Protein AF-A0A267MNB7-F1 (afdb_monomer)

Foldseek 3Di:
DDPQVVLVCVLVVNDDDDQQWKWKQFQVRDTDIDRDDDPQAAEQELVNLLVLLLVLVLVLLVVVLPDPQLAAWAEWAQEAELQQLDGWTWTARLVLQLVVLCVVCVPDDPPDCCRRQVCSPPPPDPPRTDTSPPPDDPVNVLVSLSLRVNRYVDGDDDDDTMYMYRPVVSVNCSQVSVLVSLVVCVVRCPSGNYDPLHFYFYDYPPHDPVSVVSRRPSRDDLVSCCVRPVVSVPPD

Structure (mmCIF, N/CA/C/O backbone):
data_AF-A0A267MNB7-F1
#
_entry.id   AF-A0A267MNB7-F1
#
loop_
_atom_site.group_PDB
_atom_site.id
_atom_site.ty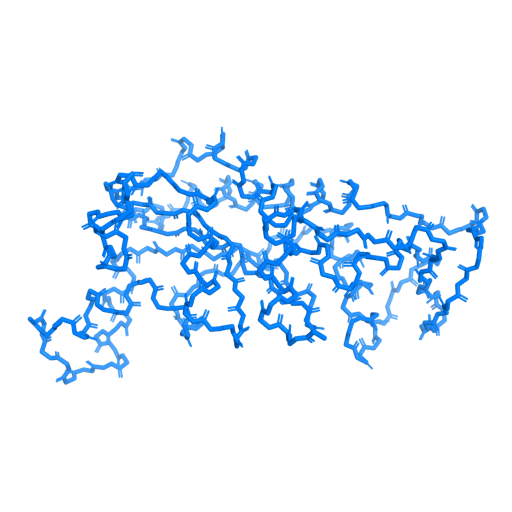pe_symbol
_atom_site.label_atom_id
_atom_site.label_alt_id
_atom_site.label_comp_id
_atom_site.label_asym_id
_atom_site.label_entity_id
_atom_site.label_seq_id
_atom_site.pdbx_PDB_ins_code
_atom_site.Cartn_x
_atom_site.Cartn_y
_atom_site.Cartn_z
_atom_site.occupancy
_atom_site.B_iso_or_equiv
_atom_site.auth_seq_id
_atom_site.auth_comp_id
_atom_site.auth_asym_id
_atom_site.auth_atom_id
_atom_site.pdbx_PDB_model_num
ATOM 1 N N . MET A 1 1 ? 5.678 22.324 -11.127 1.00 64.56 1 MET A N 1
ATOM 2 C CA . MET A 1 1 ? 4.563 21.923 -10.238 1.00 64.56 1 MET A CA 1
ATOM 3 C C . MET A 1 1 ? 5.167 21.578 -8.881 1.00 64.56 1 MET A C 1
ATOM 5 O O . MET A 1 1 ? 6.257 21.028 -8.892 1.00 64.56 1 MET A O 1
ATOM 9 N N . SER A 1 2 ? 4.571 21.962 -7.743 1.00 80.81 2 SER A N 1
ATOM 10 C CA . SER A 1 2 ? 5.107 21.542 -6.433 1.00 80.81 2 SER A CA 1
ATOM 11 C C . SER A 1 2 ? 4.863 20.048 -6.214 1.00 80.81 2 SER A C 1
ATOM 13 O O . SER A 1 2 ? 3.888 19.520 -6.746 1.00 80.81 2 SER A O 1
ATOM 15 N N . TYR A 1 3 ? 5.709 19.390 -5.417 1.00 75.69 3 TYR A N 1
ATOM 16 C CA . TYR A 1 3 ? 5.577 17.962 -5.102 1.00 75.69 3 TYR A CA 1
ATOM 17 C C . TYR A 1 3 ? 4.193 17.616 -4.528 1.00 75.69 3 TYR A C 1
ATOM 19 O O . TYR A 1 3 ? 3.538 16.696 -5.001 1.00 75.69 3 TYR A O 1
ATOM 27 N N . THR A 1 4 ? 3.662 18.443 -3.623 1.00 78.69 4 THR A N 1
ATOM 28 C CA . THR A 1 4 ? 2.293 18.289 -3.101 1.00 78.69 4 THR A CA 1
ATOM 29 C C . THR A 1 4 ? 1.232 18.342 -4.202 1.00 78.69 4 THR A C 1
ATOM 31 O O . THR A 1 4 ? 0.398 17.452 -4.290 1.00 78.69 4 THR A O 1
ATOM 34 N N . LYS A 1 5 ? 1.273 19.350 -5.088 1.00 79.88 5 LYS A N 1
ATOM 35 C CA . LYS A 1 5 ? 0.293 19.475 -6.186 1.00 79.88 5 LYS A CA 1
ATOM 36 C C . LYS A 1 5 ? 0.399 18.320 -7.177 1.00 79.88 5 LYS A C 1
ATOM 38 O O . LYS A 1 5 ? -0.600 17.905 -7.753 1.00 79.88 5 LYS A O 1
ATOM 43 N N . PHE A 1 6 ? 1.614 17.822 -7.374 1.00 80.00 6 PHE A N 1
ATOM 44 C CA . PHE A 1 6 ? 1.870 16.646 -8.181 1.00 80.00 6 PHE A CA 1
ATOM 45 C C . PHE A 1 6 ? 1.228 15.396 -7.570 1.00 80.00 6 PHE A C 1
ATOM 47 O O . PHE A 1 6 ? 0.391 14.784 -8.231 1.00 80.00 6 PHE A O 1
ATOM 54 N N . LEU A 1 7 ? 1.529 15.071 -6.308 1.00 79.81 7 LEU A N 1
ATOM 5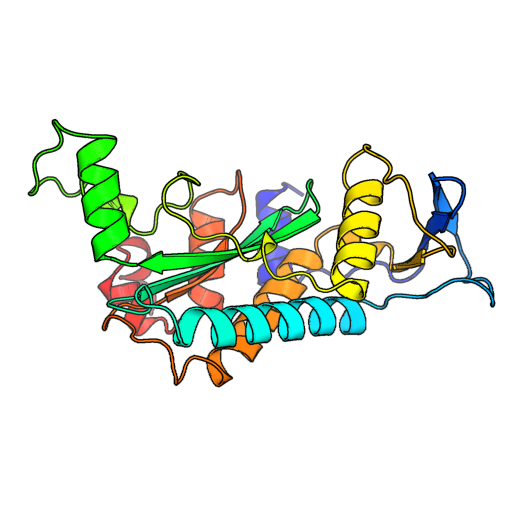5 C CA . LEU A 1 7 ? 0.930 13.934 -5.601 1.00 79.81 7 LEU A CA 1
ATOM 56 C C . LEU A 1 7 ? -0.597 14.014 -5.585 1.00 79.81 7 LEU A C 1
ATOM 58 O O . LEU A 1 7 ? -1.271 13.036 -5.892 1.00 79.81 7 LEU A O 1
ATOM 62 N N . GLU A 1 8 ? -1.155 15.191 -5.307 1.00 83.19 8 GLU A N 1
ATOM 63 C CA . GLU A 1 8 ? -2.600 15.407 -5.354 1.00 83.19 8 GLU A CA 1
ATOM 64 C C . GLU A 1 8 ? -3.184 15.103 -6.744 1.00 83.19 8 GLU A C 1
ATOM 66 O O . GLU A 1 8 ? -4.211 14.434 -6.838 1.00 83.19 8 GLU A O 1
ATOM 71 N N . SER A 1 9 ? -2.513 15.513 -7.827 1.00 81.81 9 SER A N 1
ATOM 72 C CA . SER A 1 9 ? -2.946 15.195 -9.196 1.00 81.81 9 SER A CA 1
ATOM 73 C C . SER A 1 9 ? -2.863 13.701 -9.533 1.00 81.81 9 SER A C 1
ATOM 75 O O . SER A 1 9 ? -3.690 13.200 -10.298 1.00 81.81 9 SER A O 1
ATOM 77 N N . VAL A 1 10 ? -1.903 12.976 -8.949 1.00 80.00 10 VAL A N 1
ATOM 78 C CA . VAL A 1 10 ? -1.759 11.518 -9.095 1.00 80.00 10 VAL A CA 1
ATOM 79 C C . VAL A 1 10 ? -2.884 10.802 -8.349 1.00 80.00 10 VAL A C 1
ATOM 81 O O . VAL A 1 10 ? -3.557 9.948 -8.926 1.00 80.00 10 VAL A O 1
ATOM 84 N N . ILE A 1 11 ? -3.147 11.198 -7.100 1.00 82.56 11 ILE A N 1
ATOM 85 C CA . ILE A 1 11 ? -4.237 10.660 -6.269 1.00 82.56 11 ILE A CA 1
ATOM 86 C C . ILE A 1 11 ? -5.597 10.872 -6.951 1.00 82.56 11 ILE A C 1
ATOM 88 O O . ILE A 1 11 ? -6.451 9.982 -6.949 1.00 82.56 11 ILE A O 1
ATOM 92 N N . ASP A 1 12 ? -5.789 12.025 -7.592 1.00 83.38 12 ASP A N 1
ATOM 93 C CA . ASP A 1 12 ? -7.016 12.354 -8.318 1.00 83.38 12 ASP A CA 1
ATOM 94 C C . ASP A 1 12 ? -7.071 11.788 -9.749 1.00 83.38 12 ASP A C 1
ATOM 96 O O . ASP A 1 12 ? -8.041 12.036 -10.466 1.00 83.38 12 ASP A O 1
ATOM 100 N N . LYS A 1 13 ? -6.078 10.983 -10.158 1.00 76.00 13 LYS A N 1
ATOM 101 C CA . LYS A 1 13 ? -5.974 10.358 -11.493 1.00 76.00 13 LYS A CA 1
ATOM 102 C C . LYS A 1 13 ? -5.989 11.372 -12.649 1.00 76.00 13 LYS A C 1
ATOM 104 O O . LYS A 1 13 ? -6.448 11.068 -13.748 1.00 76.00 13 LYS A O 1
ATOM 109 N N . GLN A 1 14 ? -5.496 12.586 -12.409 1.00 73.56 14 GLN A N 1
ATOM 110 C CA . GLN A 1 14 ? -5.442 13.676 -13.392 1.00 73.56 14 GLN A CA 1
ATOM 111 C C . GLN A 1 14 ? -4.089 13.765 -14.110 1.00 73.56 14 GLN A C 1
ATOM 113 O O . GLN A 1 14 ? -3.973 14.457 -15.122 1.00 73.56 14 GLN A O 1
ATOM 118 N N . PHE A 1 15 ? -3.067 13.073 -13.605 1.00 66.19 15 PHE A N 1
ATOM 119 C CA . PHE A 1 15 ? -1.737 13.067 -14.201 1.00 66.19 15 PHE A CA 1
ATOM 120 C C . PHE A 1 15 ? -1.644 12.077 -15.374 1.00 66.19 15 PHE A C 1
ATOM 122 O O . PHE A 1 15 ? -2.049 10.920 -15.258 1.00 66.19 15 PHE A O 1
ATOM 129 N N . LYS A 1 16 ? -1.096 12.532 -16.509 1.00 67.50 16 LYS A N 1
ATOM 130 C CA . LYS A 1 16 ? -0.752 11.683 -17.658 1.00 67.50 16 LYS A CA 1
ATOM 131 C C . LYS A 1 16 ? 0.751 11.468 -17.682 1.00 67.50 16 LYS A C 1
ATOM 133 O O . LYS A 1 16 ? 1.509 12.429 -17.615 1.00 67.50 16 LYS A O 1
ATOM 138 N N . PHE A 1 17 ? 1.144 10.215 -17.818 1.00 67.19 17 PHE A N 1
ATOM 139 C CA . PHE A 1 17 ? 2.536 9.808 -17.908 1.00 67.19 17 PHE A CA 1
ATOM 140 C C . PHE A 1 17 ? 2.969 9.686 -19.378 1.00 67.19 17 PHE A C 1
ATOM 142 O O . PHE A 1 17 ? 2.128 9.447 -20.243 1.00 67.19 17 PHE A O 1
ATOM 149 N N . ASP A 1 18 ? 4.260 9.862 -19.658 1.00 65.06 18 ASP A N 1
ATOM 150 C CA . ASP A 1 18 ? 4.832 9.703 -21.001 1.00 65.06 18 ASP A CA 1
ATOM 151 C C . ASP A 1 18 ? 5.297 8.250 -21.187 1.00 65.06 18 ASP A C 1
ATOM 153 O O . ASP A 1 18 ? 6.259 7.810 -20.564 1.00 65.06 18 ASP A O 1
ATOM 157 N N . ASP A 1 19 ? 4.577 7.460 -21.982 1.00 62.97 19 ASP A N 1
ATOM 158 C CA . ASP A 1 19 ? 4.720 5.995 -22.051 1.00 62.97 19 ASP A CA 1
ATOM 159 C C . ASP A 1 19 ? 5.881 5.501 -22.944 1.00 62.97 19 ASP A C 1
ATOM 161 O O . ASP A 1 19 ? 5.820 4.408 -23.504 1.00 62.97 19 ASP A O 1
ATOM 165 N N . SER A 1 20 ? 6.945 6.286 -23.122 1.00 65.62 20 SER A N 1
ATOM 166 C CA . SER A 1 20 ? 7.939 6.021 -24.174 1.00 65.62 20 SER A CA 1
ATOM 167 C C . SER A 1 20 ? 9.232 5.317 -23.737 1.00 65.62 20 SER A C 1
ATOM 169 O O . SER A 1 20 ? 10.075 5.061 -24.598 1.00 65.62 20 SER A O 1
ATOM 171 N N . LYS A 1 21 ? 9.440 5.006 -22.445 1.00 81.94 21 LYS A N 1
ATOM 172 C CA . LYS A 1 21 ? 10.749 4.523 -21.952 1.00 81.94 21 LYS A CA 1
ATOM 173 C C . LYS A 1 21 ? 10.684 3.477 -20.843 1.00 81.94 21 LYS A C 1
ATOM 175 O O . LYS A 1 21 ? 9.769 3.473 -20.018 1.00 81.94 21 LYS A O 1
ATOM 180 N N . TYR A 1 22 ? 11.736 2.663 -20.778 1.00 87.38 22 TYR A N 1
ATOM 181 C CA . TYR A 1 22 ? 11.937 1.650 -19.749 1.00 87.38 22 TYR A CA 1
ATOM 182 C C . TYR A 1 22 ? 13.175 1.945 -18.905 1.00 87.38 22 TYR A C 1
ATOM 184 O O . TYR A 1 22 ? 14.154 2.519 -19.389 1.00 87.38 22 TYR A O 1
ATOM 192 N N . ILE A 1 23 ? 13.143 1.495 -17.654 1.00 86.81 23 ILE A N 1
ATOM 193 C CA . ILE A 1 23 ? 14.316 1.442 -16.783 1.00 86.81 23 ILE A CA 1
ATOM 194 C C . ILE A 1 23 ? 14.677 -0.023 -16.567 1.00 86.81 23 ILE A C 1
ATOM 196 O O . ILE A 1 23 ? 13.834 -0.831 -16.175 1.00 86.81 23 ILE A O 1
ATOM 200 N N . MET A 1 24 ? 15.930 -0.362 -16.846 1.00 87.31 24 MET A N 1
ATOM 201 C CA . MET A 1 24 ? 16.483 -1.700 -16.711 1.00 87.31 24 MET A CA 1
ATOM 202 C C . MET A 1 24 ? 17.500 -1.734 -15.577 1.00 87.31 24 MET A C 1
ATOM 204 O O . MET A 1 24 ? 18.460 -0.964 -15.580 1.00 87.31 24 MET A O 1
ATOM 208 N N . TYR A 1 25 ? 17.318 -2.668 -14.651 1.00 85.31 25 TYR A N 1
ATOM 209 C CA . TYR A 1 25 ? 18.347 -3.085 -13.714 1.00 85.31 25 TYR A CA 1
ATOM 210 C C . TYR A 1 25 ? 19.054 -4.320 -14.268 1.00 85.31 25 TYR A C 1
ATOM 212 O O . TYR A 1 25 ? 18.438 -5.376 -14.425 1.00 85.31 25 TYR A O 1
ATOM 220 N N . THR A 1 26 ? 20.336 -4.190 -14.601 1.00 85.25 26 THR A N 1
ATOM 221 C CA . THR A 1 26 ? 21.110 -5.302 -15.158 1.00 85.25 26 THR A CA 1
ATOM 222 C C . THR A 1 26 ? 21.583 -6.249 -14.064 1.00 85.25 26 THR A C 1
ATOM 224 O O . THR A 1 26 ? 21.808 -5.847 -12.919 1.00 85.25 26 THR A O 1
ATOM 227 N N . LYS A 1 27 ? 21.824 -7.512 -14.415 1.00 83.38 27 LYS A N 1
ATOM 228 C CA . LYS A 1 27 ? 22.468 -8.489 -13.516 1.00 83.38 27 LYS A CA 1
ATOM 229 C C . LYS A 1 27 ? 23.872 -8.048 -13.061 1.00 83.38 27 LYS A C 1
ATOM 231 O O . LYS A 1 27 ? 24.335 -8.447 -11.995 1.00 83.38 27 LYS A O 1
ATOM 236 N N . GLU A 1 28 ? 24.546 -7.189 -13.832 1.00 83.25 28 GLU A N 1
ATOM 237 C CA . GLU A 1 28 ? 25.802 -6.519 -13.459 1.00 83.25 28 GLU A CA 1
ATOM 238 C C . GLU A 1 28 ? 25.608 -5.334 -12.499 1.00 83.25 28 GLU A C 1
ATOM 240 O O . GLU A 1 28 ? 26.577 -4.645 -12.174 1.00 83.25 28 GLU A O 1
ATOM 245 N N . LYS A 1 29 ? 24.385 -5.122 -12.000 1.00 77.00 29 LYS A N 1
ATOM 246 C CA . LYS A 1 29 ? 24.016 -4.089 -11.024 1.00 77.00 29 LYS A CA 1
ATOM 247 C C . LYS A 1 29 ? 24.115 -2.672 -11.580 1.00 77.00 29 LYS A C 1
ATOM 249 O O . LYS A 1 29 ? 24.499 -1.749 -10.863 1.00 77.00 29 LYS A O 1
ATOM 254 N N . GLN A 1 30 ? 23.782 -2.500 -12.857 1.00 82.50 30 GLN A N 1
ATOM 255 C CA . GLN A 1 30 ? 23.703 -1.192 -13.504 1.00 82.50 30 GLN A CA 1
ATOM 256 C C . GLN A 1 30 ? 22.247 -0.783 -13.709 1.00 82.50 30 GLN A C 1
ATOM 258 O O . GLN A 1 30 ? 21.395 -1.627 -13.970 1.00 82.50 30 GLN A O 1
ATOM 263 N N . ILE A 1 31 ? 21.978 0.519 -13.628 1.00 83.19 31 ILE A N 1
ATOM 264 C CA . ILE A 1 31 ? 20.680 1.103 -13.974 1.00 83.19 31 ILE A CA 1
ATOM 265 C C . ILE A 1 31 ? 20.829 1.753 -15.345 1.00 83.19 31 ILE A C 1
ATOM 267 O O . ILE A 1 31 ? 21.677 2.629 -15.525 1.00 83.19 31 ILE A O 1
ATOM 271 N N . LEU A 1 32 ? 20.026 1.316 -16.311 1.00 87.06 32 LEU A N 1
ATOM 272 C CA . LEU A 1 32 ? 20.057 1.799 -17.687 1.00 87.06 32 LEU A CA 1
ATOM 273 C C . LEU A 1 32 ? 18.662 2.263 -18.111 1.00 87.06 32 LEU A C 1
ATOM 275 O O . LEU A 1 32 ? 17.677 1.561 -17.899 1.00 87.06 32 LEU A O 1
ATOM 279 N N . GLU A 1 33 ? 18.578 3.424 -18.756 1.00 88.69 33 GLU A N 1
ATOM 280 C CA . GLU A 1 33 ? 17.384 3.810 -19.513 1.00 88.69 33 GLU A CA 1
ATOM 281 C C . GLU A 1 33 ? 17.464 3.152 -20.896 1.00 88.69 33 GLU A C 1
ATOM 283 O O . GLU A 1 33 ? 18.467 3.308 -21.598 1.00 88.69 33 GLU A O 1
ATOM 288 N N . VAL A 1 34 ? 16.435 2.392 -21.279 1.00 89.38 34 VAL A N 1
ATOM 289 C CA . VAL A 1 34 ? 16.399 1.659 -22.553 1.00 89.38 34 VAL A CA 1
ATOM 290 C C . VAL A 1 34 ? 15.116 1.951 -23.326 1.00 89.38 34 VAL A C 1
ATOM 292 O O . VAL A 1 34 ? 14.047 2.155 -22.753 1.00 89.38 34 VAL A O 1
ATOM 295 N N . GLU A 1 35 ? 15.226 1.960 -24.654 1.00 88.56 35 GLU A N 1
ATOM 296 C CA . GLU A 1 35 ? 14.096 2.191 -25.570 1.00 88.56 35 GLU A CA 1
ATOM 297 C C . GLU A 1 35 ? 13.387 0.888 -25.977 1.00 88.56 35 GLU A C 1
ATOM 299 O O . GLU A 1 35 ? 12.303 0.919 -26.551 1.00 88.56 35 GLU A O 1
ATOM 304 N N . SER A 1 36 ? 13.987 -0.272 -25.693 1.00 87.88 36 SER A N 1
ATOM 305 C CA . SER A 1 36 ? 13.411 -1.587 -25.991 1.00 87.88 36 SER A CA 1
ATOM 306 C C . SER A 1 36 ? 13.837 -2.633 -24.962 1.00 87.88 36 SER A C 1
ATOM 308 O O . SER A 1 36 ? 14.888 -2.511 -24.3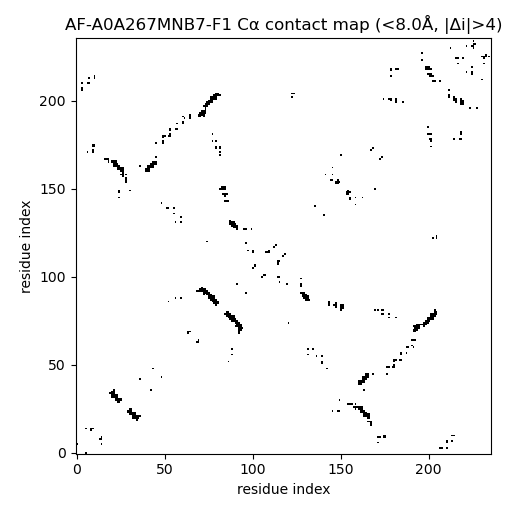31 1.00 87.88 36 SER A O 1
ATOM 310 N N . ILE A 1 37 ? 13.000 -3.657 -24.794 1.00 88.50 37 ILE A N 1
ATOM 311 C CA . ILE A 1 37 ? 13.210 -4.765 -23.859 1.00 88.50 37 ILE A CA 1
ATOM 312 C C . ILE A 1 37 ? 13.922 -5.899 -24.601 1.00 88.50 37 ILE A C 1
ATOM 314 O O . ILE A 1 37 ? 13.479 -6.300 -25.676 1.00 88.50 37 ILE A O 1
ATOM 318 N N . SER A 1 38 ? 15.018 -6.419 -24.043 1.00 85.50 38 SER A N 1
ATOM 319 C CA . SER A 1 38 ? 15.696 -7.589 -24.615 1.00 85.50 38 SER A CA 1
ATOM 320 C C . SER A 1 38 ? 14.940 -8.888 -24.307 1.00 85.50 38 SER A C 1
ATOM 322 O O . SER A 1 38 ? 14.343 -9.015 -23.240 1.00 85.50 38 SER A O 1
ATOM 324 N N . ASP A 1 39 ? 15.037 -9.891 -25.185 1.00 82.19 39 ASP A N 1
ATOM 325 C CA . ASP A 1 39 ? 14.360 -11.194 -25.019 1.00 82.19 39 ASP A CA 1
ATOM 326 C C . ASP A 1 39 ? 14.759 -11.952 -23.735 1.00 82.19 39 ASP A C 1
ATOM 328 O O . ASP A 1 39 ? 14.046 -12.847 -23.285 1.00 82.19 39 ASP A O 1
ATOM 332 N N . ASN A 1 40 ? 15.908 -11.613 -23.142 1.00 82.56 40 ASN A N 1
ATOM 333 C CA . ASN A 1 40 ? 16.432 -12.264 -21.939 1.00 82.56 40 ASN A CA 1
ATOM 334 C C . ASN A 1 40 ? 16.097 -11.512 -20.640 1.00 82.56 40 ASN A C 1
ATOM 336 O O . ASN A 1 40 ? 16.469 -11.981 -19.560 1.00 82.56 40 ASN A O 1
ATOM 340 N N . ALA A 1 41 ? 15.419 -10.366 -20.732 1.00 85.75 41 ALA A N 1
ATOM 341 C CA . ALA A 1 41 ? 15.031 -9.574 -19.576 1.00 85.75 41 ALA A CA 1
ATOM 342 C C . ALA A 1 41 ? 13.658 -9.995 -19.024 1.00 85.75 41 ALA A C 1
ATOM 344 O O . ALA A 1 41 ? 12.724 -10.292 -19.770 1.00 85.75 41 ALA A O 1
ATOM 345 N N . LYS A 1 42 ? 13.515 -9.986 -17.694 1.00 88.06 42 LYS A N 1
ATOM 346 C CA . LYS A 1 42 ? 12.225 -10.114 -17.002 1.00 88.06 42 LYS A CA 1
ATOM 347 C C . LYS A 1 42 ? 11.556 -8.742 -17.012 1.00 88.06 42 LYS A C 1
ATOM 349 O O . LYS A 1 42 ? 11.949 -7.856 -16.257 1.00 88.06 42 LYS A O 1
ATOM 354 N N . TYR A 1 43 ? 10.564 -8.564 -17.877 1.00 88.56 43 TYR A N 1
ATOM 355 C CA . TYR A 1 43 ? 9.712 -7.379 -17.840 1.00 88.56 43 TYR A CA 1
ATOM 356 C C . TYR A 1 43 ? 8.700 -7.490 -16.698 1.00 88.56 43 TYR A C 1
ATOM 358 O O . TYR A 1 43 ? 8.048 -8.522 -16.547 1.00 88.56 43 TYR A O 1
ATOM 366 N N . ILE A 1 44 ? 8.583 -6.426 -15.910 1.00 83.75 44 ILE A N 1
ATOM 367 C CA . ILE A 1 44 ? 7.595 -6.272 -14.847 1.00 83.75 44 ILE A CA 1
ATOM 368 C C . ILE A 1 44 ? 6.745 -5.056 -15.205 1.00 83.75 44 ILE A C 1
ATOM 370 O O . ILE A 1 44 ? 7.190 -3.911 -15.084 1.00 83.75 44 ILE A O 1
ATOM 374 N N . SER A 1 45 ? 5.518 -5.305 -15.663 1.00 83.31 45 SER A N 1
ATOM 375 C CA . SER A 1 45 ? 4.568 -4.225 -15.924 1.00 83.31 45 SER A CA 1
ATOM 376 C C . SER A 1 45 ? 4.046 -3.626 -14.615 1.00 83.31 45 SER A C 1
ATOM 378 O O . SER A 1 45 ? 4.122 -4.239 -13.546 1.00 83.31 45 SER A O 1
ATOM 380 N N . MET A 1 46 ? 3.429 -2.444 -14.692 1.00 80.44 46 MET A N 1
ATOM 381 C CA . MET A 1 46 ? 2.715 -1.868 -13.542 1.00 80.44 46 MET A CA 1
ATOM 382 C C . MET A 1 46 ? 1.642 -2.820 -12.983 1.00 80.44 46 MET A C 1
ATOM 384 O O . MET A 1 46 ? 1.457 -2.888 -11.770 1.00 80.44 46 MET A O 1
ATOM 388 N N . VAL A 1 47 ? 0.939 -3.551 -13.854 1.00 84.56 47 VAL A N 1
ATOM 389 C CA . VAL A 1 47 ? -0.107 -4.499 -13.442 1.00 84.56 47 VAL A CA 1
ATOM 390 C C . VAL A 1 47 ? 0.500 -5.687 -12.702 1.00 84.56 47 VAL A C 1
ATOM 392 O O . VAL A 1 47 ? -0.042 -6.100 -11.678 1.00 84.56 47 VAL A O 1
ATOM 395 N N . ASP A 1 48 ? 1.632 -6.203 -13.182 1.00 83.81 48 ASP A N 1
ATOM 396 C CA . ASP A 1 48 ? 2.345 -7.292 -12.511 1.00 83.81 48 ASP A CA 1
ATOM 397 C C . ASP A 1 48 ? 2.815 -6.843 -11.129 1.00 83.81 48 ASP A C 1
ATOM 399 O O . ASP A 1 48 ? 2.543 -7.516 -10.139 1.00 83.81 48 ASP A O 1
ATOM 403 N N . TYR A 1 49 ? 3.420 -5.656 -11.038 1.00 81.31 49 TYR A N 1
ATOM 404 C CA . TYR A 1 49 ? 3.876 -5.091 -9.770 1.00 81.31 49 TYR A CA 1
ATOM 405 C C . TYR A 1 49 ? 2.721 -4.874 -8.775 1.00 81.31 49 TYR A C 1
ATOM 407 O O . TYR A 1 49 ? 2.814 -5.262 -7.610 1.00 81.31 49 TYR A O 1
ATOM 415 N N . GLU A 1 50 ? 1.590 -4.328 -9.236 1.00 86.00 50 GLU A N 1
ATOM 416 C CA . GLU A 1 50 ? 0.380 -4.166 -8.420 1.00 86.00 50 GLU A CA 1
ATOM 417 C C . GLU A 1 50 ? -0.156 -5.508 -7.907 1.00 86.00 50 GLU A C 1
ATOM 419 O O . GLU A 1 50 ? -0.512 -5.625 -6.732 1.00 86.00 50 GLU A O 1
ATOM 424 N N . ASN A 1 51 ? -0.205 -6.530 -8.765 1.00 86.00 51 ASN A N 1
ATOM 425 C CA . ASN A 1 51 ? -0.658 -7.863 -8.376 1.00 86.00 51 ASN A CA 1
ATOM 426 C C . ASN A 1 51 ? 0.302 -8.517 -7.377 1.00 86.00 51 ASN A C 1
ATOM 428 O O . ASN A 1 51 ? -0.164 -9.091 -6.397 1.00 86.00 51 ASN A O 1
ATOM 432 N N . MET A 1 52 ? 1.616 -8.368 -7.560 1.00 81.94 52 MET A N 1
ATOM 433 C CA . MET A 1 52 ? 2.624 -8.892 -6.634 1.00 81.94 52 MET A CA 1
ATOM 434 C C . MET A 1 52 ? 2.492 -8.281 -5.232 1.00 81.94 52 MET A C 1
ATOM 436 O O . MET A 1 52 ? 2.528 -9.011 -4.236 1.00 81.94 52 MET A O 1
ATOM 440 N N . ILE A 1 53 ? 2.291 -6.958 -5.138 1.00 82.50 53 ILE A N 1
ATOM 441 C CA . ILE A 1 53 ? 2.036 -6.288 -3.853 1.00 82.50 53 ILE A CA 1
ATOM 442 C C . ILE A 1 53 ? 0.720 -6.784 -3.259 1.00 82.50 53 ILE A C 1
ATOM 444 O O . ILE A 1 53 ? 0.683 -7.130 -2.081 1.00 82.50 53 ILE A O 1
ATOM 448 N N . PHE A 1 54 ? -0.351 -6.847 -4.053 1.00 88.31 54 PHE A N 1
ATOM 449 C CA . PHE A 1 54 ? -1.656 -7.306 -3.582 1.00 88.31 54 PHE A CA 1
ATOM 450 C C . PHE A 1 54 ? -1.619 -8.740 -3.040 1.00 88.31 54 PHE A C 1
ATOM 452 O O . PHE A 1 54 ? -2.114 -8.980 -1.940 1.00 88.31 54 PHE A O 1
ATOM 459 N N . GLU A 1 55 ? -1.040 -9.687 -3.777 1.00 85.69 55 GLU A N 1
ATOM 460 C CA . GLU A 1 55 ? -0.952 -11.091 -3.365 1.00 85.69 55 GLU A CA 1
ATOM 461 C C . GLU A 1 55 ? -0.159 -11.234 -2.071 1.00 85.69 55 GLU A C 1
ATOM 463 O O . GLU A 1 55 ? -0.611 -11.888 -1.132 1.00 85.69 55 GLU A O 1
ATOM 468 N N . SER A 1 56 ? 0.972 -10.539 -1.981 1.00 80.88 56 SER A N 1
ATOM 469 C CA . SER A 1 56 ? 1.806 -10.563 -0.785 1.00 80.88 56 SER A CA 1
ATOM 470 C C . SER A 1 56 ? 1.094 -9.929 0.405 1.00 80.88 56 SER A C 1
ATOM 472 O O . SER A 1 56 ? 1.035 -10.523 1.476 1.00 80.88 56 SER A O 1
ATOM 474 N N . ALA A 1 57 ? 0.470 -8.766 0.216 1.00 83.38 57 ALA A N 1
ATOM 475 C CA . ALA A 1 57 ? -0.320 -8.094 1.237 1.00 83.38 57 ALA A CA 1
ATOM 476 C C . ALA A 1 57 ? -1.482 -8.973 1.734 1.00 83.38 57 ALA A C 1
ATOM 478 O O . ALA A 1 57 ? -1.685 -9.118 2.940 1.00 83.38 57 ALA A O 1
ATOM 479 N N . ARG A 1 58 ? -2.208 -9.627 0.822 1.00 87.50 58 ARG A N 1
ATOM 480 C CA . ARG A 1 58 ? -3.283 -10.572 1.151 1.00 87.50 58 ARG A CA 1
ATOM 481 C C . ARG A 1 58 ? -2.762 -11.757 1.962 1.00 87.50 58 ARG A C 1
ATOM 483 O O . ARG A 1 58 ? -3.388 -12.150 2.946 1.00 87.50 58 ARG A O 1
ATOM 490 N N . ASP A 1 59 ? -1.625 -12.321 1.575 1.00 82.69 59 ASP A N 1
ATOM 491 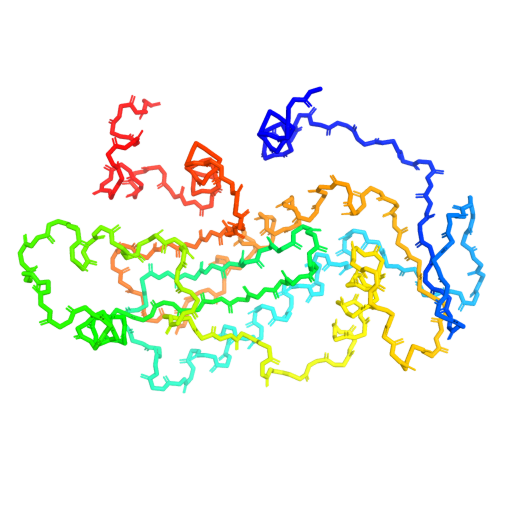C CA . ASP A 1 59 ? -1.021 -13.448 2.282 1.00 82.69 59 ASP A CA 1
ATOM 492 C C . ASP A 1 59 ? -0.569 -13.044 3.694 1.00 82.69 59 ASP A C 1
ATOM 494 O O . ASP A 1 59 ? -0.778 -13.795 4.650 1.00 82.69 59 ASP A O 1
ATOM 498 N N . VAL A 1 60 ? -0.020 -11.835 3.853 1.00 80.00 60 VAL A N 1
ATOM 499 C CA . VAL A 1 60 ? 0.316 -11.254 5.160 1.00 80.00 60 VAL A CA 1
ATOM 500 C C . VAL A 1 60 ? -0.933 -11.070 6.026 1.00 80.00 60 VAL A C 1
ATOM 502 O O . VAL A 1 60 ? -0.932 -11.512 7.173 1.00 80.00 60 VAL A O 1
ATOM 505 N N . ILE A 1 61 ? -2.018 -10.505 5.486 1.00 85.00 61 ILE A N 1
ATOM 506 C CA . ILE A 1 61 ? -3.311 -10.376 6.186 1.00 85.00 61 ILE A CA 1
ATOM 507 C C . ILE A 1 61 ? -3.819 -11.751 6.634 1.00 85.00 61 ILE A C 1
ATOM 509 O O . ILE A 1 61 ? -4.196 -11.928 7.793 1.00 85.00 61 ILE A O 1
ATOM 513 N N . SER A 1 62 ? -3.764 -12.758 5.756 1.00 86.44 62 SER A N 1
ATOM 514 C CA . SER A 1 62 ? -4.184 -14.124 6.089 1.00 86.44 62 SER A CA 1
ATOM 515 C C . SER A 1 62 ? -3.348 -14.736 7.215 1.00 86.44 62 SER A C 1
ATOM 517 O O . SER A 1 62 ? -3.889 -15.415 8.090 1.00 86.44 62 SER A O 1
ATOM 519 N N . LYS A 1 63 ? -2.032 -14.498 7.236 1.00 81.25 63 LYS A N 1
ATOM 520 C CA . LYS A 1 63 ? -1.157 -14.960 8.323 1.00 81.25 63 LYS A CA 1
ATOM 521 C C . LYS A 1 63 ? -1.453 -14.212 9.624 1.00 81.25 63 LYS A C 1
ATOM 523 O O . LYS A 1 63 ? -1.649 -14.865 10.646 1.00 81.25 63 LYS A O 1
ATOM 528 N N . PHE A 1 64 ? -1.555 -12.882 9.576 1.00 82.19 64 PHE A N 1
ATOM 529 C CA . PHE A 1 64 ? -1.873 -12.040 10.730 1.00 82.19 64 PHE A CA 1
ATOM 530 C C . PHE A 1 64 ? -3.214 -12.420 11.373 1.00 82.19 64 PHE A C 1
ATOM 532 O O . PHE A 1 64 ? -3.277 -12.539 12.595 1.00 82.19 64 PHE A O 1
ATOM 539 N N . SER A 1 65 ? -4.247 -12.717 10.572 1.00 86.56 65 SER A N 1
ATOM 540 C CA . SER A 1 65 ? -5.586 -13.089 11.064 1.00 86.56 65 SER A CA 1
ATOM 541 C C . SER A 1 65 ? -5.601 -14.297 12.016 1.00 86.56 65 SER A C 1
ATOM 543 O O . SER A 1 65 ? -6.513 -14.449 12.826 1.00 86.56 65 SER A O 1
ATOM 545 N N . LYS A 1 66 ? -4.569 -15.147 11.949 1.00 85.62 66 LYS A N 1
ATOM 546 C CA . LYS A 1 66 ? -4.414 -16.365 12.760 1.00 85.62 66 LYS A CA 1
ATOM 547 C C . LYS A 1 66 ? -3.566 -16.148 14.017 1.00 85.62 66 LYS A C 1
ATOM 549 O O . LYS A 1 66 ? -3.312 -17.104 14.747 1.00 85.62 66 LYS A O 1
ATOM 554 N N . THR A 1 67 ? -3.072 -14.935 14.244 1.00 80.62 67 THR A N 1
ATOM 555 C CA . THR A 1 67 ? -2.228 -14.602 15.398 1.00 80.62 67 THR A CA 1
ATOM 556 C C . THR A 1 67 ? -3.073 -14.179 16.598 1.00 80.62 67 THR A C 1
ATOM 558 O O . THR A 1 67 ? -4.233 -13.802 16.454 1.00 80.62 67 THR A O 1
ATOM 561 N N . SER A 1 68 ? -2.482 -14.193 17.798 1.00 79.31 68 SER A N 1
ATOM 562 C CA . SER A 1 68 ? -3.109 -13.628 19.004 1.00 79.31 68 SER A CA 1
ATOM 563 C C . SER A 1 68 ? -3.318 -12.116 18.927 1.00 79.31 68 SER A C 1
ATOM 565 O O . SER A 1 68 ? -4.109 -11.573 19.696 1.00 79.31 68 SER A O 1
ATOM 567 N N . ASP A 1 69 ? -2.604 -11.453 18.016 1.00 76.00 69 ASP A N 1
ATOM 568 C CA . ASP A 1 69 ? -2.577 -9.999 17.867 1.00 76.00 69 ASP A CA 1
ATOM 569 C C . ASP A 1 69 ? -3.672 -9.500 16.907 1.00 76.00 69 ASP A C 1
ATOM 571 O O . ASP A 1 69 ? -3.889 -8.293 16.788 1.00 76.00 69 ASP A O 1
ATOM 575 N N . ASN A 1 70 ? -4.419 -10.413 16.272 1.00 83.81 70 ASN A N 1
ATOM 576 C CA . ASN A 1 70 ? -5.667 -10.111 15.577 1.00 83.81 70 ASN A CA 1
ATOM 577 C C . ASN A 1 70 ? -6.803 -9.899 16.591 1.00 83.81 70 ASN A C 1
ATOM 579 O O . ASN A 1 70 ? -7.677 -10.746 16.757 1.00 83.81 70 ASN A O 1
ATOM 583 N N . ASN A 1 71 ? -6.734 -8.791 17.321 1.00 82.81 71 ASN A N 1
ATOM 584 C CA . ASN A 1 71 ? -7.787 -8.329 18.212 1.00 82.81 71 ASN A CA 1
ATOM 585 C C . ASN A 1 71 ? -7.853 -6.801 18.177 1.00 82.81 71 ASN A C 1
ATOM 587 O O . ASN A 1 71 ? -6.817 -6.138 18.114 1.00 82.81 71 ASN A O 1
ATOM 591 N N . ASN A 1 72 ? -9.058 -6.227 18.201 1.00 88.50 72 ASN A N 1
ATOM 592 C CA . ASN A 1 72 ? -9.251 -4.771 18.230 1.00 88.50 72 ASN A CA 1
ATOM 593 C C . ASN A 1 72 ? -8.353 -4.007 17.227 1.00 88.50 72 ASN A C 1
ATOM 595 O O . ASN A 1 72 ? -7.722 -2.996 17.569 1.00 88.50 72 ASN A O 1
ATOM 599 N N . VAL A 1 73 ? -8.253 -4.505 15.995 1.00 87.62 73 VAL A N 1
ATOM 600 C CA . VAL A 1 73 ? -7.439 -3.893 14.943 1.00 87.62 73 VAL A CA 1
ATOM 601 C C . VAL A 1 73 ? -8.150 -2.636 14.469 1.00 87.62 73 VAL A C 1
ATOM 603 O O . VAL A 1 73 ? -9.284 -2.693 14.005 1.00 87.62 73 VAL A O 1
ATOM 606 N N . TYR A 1 74 ? -7.498 -1.485 14.586 1.00 87.25 74 TYR A N 1
ATOM 607 C CA . TYR A 1 74 ? -8.101 -0.199 14.232 1.00 87.25 74 TYR A CA 1
ATOM 608 C C . TYR A 1 74 ? -7.558 0.393 12.932 1.00 87.25 74 TYR A C 1
ATOM 610 O O . TYR A 1 74 ? -8.078 1.392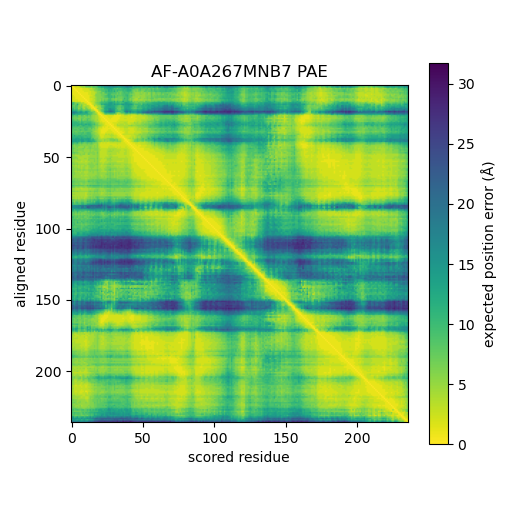 12.439 1.00 87.25 74 TYR A O 1
ATOM 618 N N . GLY A 1 75 ? -6.489 -0.182 12.390 1.00 88.38 75 GLY A N 1
ATOM 619 C CA . GLY A 1 75 ? -5.838 0.339 11.201 1.00 88.38 75 GLY A CA 1
ATOM 620 C C . GLY A 1 75 ? -5.023 -0.725 10.491 1.00 88.38 75 GLY A C 1
ATOM 621 O O . GLY A 1 75 ? -4.313 -1.495 11.138 1.00 88.38 75 GLY A O 1
ATOM 622 N N . ILE A 1 76 ? -5.105 -0.741 9.166 1.00 87.94 76 ILE A N 1
ATOM 623 C CA . ILE A 1 76 ? -4.105 -1.370 8.305 1.00 87.94 76 ILE A CA 1
ATOM 624 C C . ILE A 1 76 ? -3.592 -0.300 7.350 1.00 87.94 76 ILE A C 1
ATOM 626 O O . ILE A 1 76 ? -4.371 0.299 6.613 1.00 87.94 76 ILE A O 1
ATOM 630 N N . PHE A 1 77 ? -2.285 -0.063 7.334 1.00 86.25 77 PHE A N 1
ATOM 631 C CA . PHE A 1 77 ? -1.697 0.887 6.395 1.00 86.25 77 PHE A CA 1
ATOM 632 C C . PHE A 1 77 ? -0.734 0.178 5.466 1.00 86.25 77 PHE A C 1
ATOM 634 O O . PHE A 1 77 ? 0.188 -0.498 5.928 1.00 86.25 77 PHE A O 1
ATOM 641 N N . LEU A 1 78 ? -0.945 0.356 4.164 1.00 86.56 78 LEU A N 1
ATOM 642 C CA . LEU A 1 78 ? 0.059 0.057 3.158 1.00 86.56 78 LEU A CA 1
ATOM 643 C C . LEU A 1 78 ? 0.991 1.262 3.081 1.00 86.56 78 LEU A C 1
ATOM 645 O O . LEU A 1 78 ? 0.667 2.271 2.458 1.00 86.56 78 LEU A O 1
ATOM 649 N N . PHE A 1 79 ? 2.116 1.174 3.777 1.00 81.00 79 PHE A N 1
ATOM 650 C CA . PHE A 1 79 ? 3.168 2.170 3.682 1.00 81.00 79 PHE A CA 1
ATOM 651 C C . PHE A 1 79 ? 3.809 2.080 2.303 1.00 81.00 79 PHE A C 1
ATOM 653 O O . PHE A 1 79 ? 4.236 0.995 1.924 1.00 81.00 79 PHE A O 1
ATOM 660 N N . ILE A 1 80 ? 3.851 3.196 1.583 1.00 79.38 80 ILE A N 1
ATOM 661 C CA . ILE A 1 80 ? 4.526 3.342 0.299 1.00 79.38 80 ILE A CA 1
ATOM 662 C C . ILE A 1 80 ? 5.628 4.366 0.481 1.00 79.38 80 ILE A C 1
ATOM 664 O O . ILE A 1 80 ? 5.377 5.557 0.682 1.00 79.38 80 ILE A O 1
ATOM 668 N N . ASP A 1 81 ? 6.854 3.894 0.354 1.00 76.38 81 ASP A N 1
ATOM 669 C CA . ASP A 1 81 ? 8.006 4.758 0.231 1.00 76.38 81 ASP A CA 1
ATOM 670 C C . ASP A 1 81 ? 8.311 4.990 -1.253 1.00 76.38 81 ASP A C 1
ATOM 672 O O . ASP A 1 81 ? 8.749 4.082 -1.960 1.00 76.38 81 ASP A O 1
ATOM 676 N N . ILE A 1 82 ? 8.036 6.202 -1.745 1.00 70.06 82 ILE A N 1
ATOM 677 C CA . ILE A 1 82 ? 8.309 6.559 -3.144 1.00 70.06 82 ILE A CA 1
ATOM 678 C C . ILE A 1 82 ? 9.816 6.585 -3.406 1.00 70.06 82 ILE A C 1
ATOM 680 O O . ILE A 1 82 ? 10.235 6.180 -4.483 1.00 70.06 82 ILE A O 1
ATOM 684 N N . GLU A 1 83 ? 10.613 7.027 -2.431 1.00 63.41 83 GLU A N 1
ATOM 685 C CA . GLU A 1 83 ? 12.068 7.152 -2.558 1.00 63.41 83 GLU A CA 1
ATOM 686 C C . GLU A 1 83 ? 12.746 5.819 -2.231 1.00 63.41 83 GLU A C 1
ATOM 688 O O . GLU A 1 83 ? 13.608 5.338 -2.962 1.00 63.41 83 GLU A O 1
ATOM 693 N N . GLY A 1 84 ? 12.291 5.166 -1.165 1.00 58.97 84 GLY A N 1
ATOM 694 C CA . GLY A 1 84 ? 12.846 3.931 -0.634 1.00 58.97 84 GLY A CA 1
ATOM 695 C C . GLY A 1 84 ? 12.127 2.658 -0.995 1.00 58.97 84 GLY A C 1
ATOM 696 O O . GLY A 1 84 ? 12.487 1.631 -0.438 1.00 58.97 84 GLY A O 1
ATOM 697 N N . SER A 1 85 ? 11.175 2.663 -1.932 1.00 52.75 85 SER A N 1
ATOM 698 C CA . SER A 1 85 ? 10.662 1.433 -2.558 1.00 52.75 85 SER A CA 1
ATOM 699 C C . SER A 1 85 ? 10.063 0.390 -1.619 1.00 52.75 85 SER A C 1
ATOM 701 O O . SER A 1 85 ? 9.836 -0.757 -2.010 1.00 52.75 85 SER A O 1
ATOM 703 N N . CYS A 1 86 ? 9.815 0.774 -0.375 1.00 54.78 86 CYS A N 1
ATOM 704 C CA . CYS A 1 86 ? 9.267 -0.095 0.634 1.00 54.78 86 CYS A CA 1
ATOM 705 C C . CYS A 1 86 ? 7.749 -0.050 0.524 1.00 54.78 86 CYS A C 1
ATOM 707 O O . CYS A 1 86 ? 7.137 1.012 0.644 1.00 54.78 86 CYS A O 1
ATOM 709 N N . ASN A 1 87 ? 7.162 -1.222 0.294 1.00 61.84 87 ASN A N 1
ATOM 710 C CA . ASN A 1 87 ? 5.737 -1.443 0.444 1.00 61.84 87 ASN A CA 1
ATOM 711 C C . ASN A 1 87 ? 5.531 -2.343 1.658 1.00 61.84 87 ASN A C 1
ATOM 713 O O . ASN A 1 87 ? 5.686 -3.561 1.577 1.00 61.84 87 ASN A O 1
ATOM 717 N N . GLY A 1 88 ? 5.232 -1.730 2.798 1.00 67.19 88 GLY A N 1
ATOM 718 C CA . GLY A 1 88 ? 5.056 -2.429 4.064 1.00 67.19 88 GLY A CA 1
ATOM 719 C C . GLY A 1 88 ? 3.600 -2.392 4.490 1.00 67.19 88 GLY A C 1
ATOM 720 O O . GLY A 1 88 ? 3.047 -1.313 4.696 1.00 67.19 88 GLY A O 1
ATOM 721 N N . LEU A 1 89 ? 2.968 -3.553 4.668 1.00 74.50 89 LEU A N 1
ATOM 722 C CA . LEU A 1 89 ? 1.736 -3.586 5.447 1.00 74.50 89 LEU A CA 1
ATOM 723 C C . LEU A 1 89 ? 2.073 -3.414 6.917 1.00 74.50 89 LEU A C 1
ATOM 725 O O . LEU A 1 89 ? 2.959 -4.084 7.449 1.00 74.50 89 LEU A O 1
ATOM 729 N N . THR A 1 90 ? 1.312 -2.539 7.553 1.00 76.56 90 THR A N 1
ATOM 730 C CA . THR A 1 90 ? 1.424 -2.258 8.97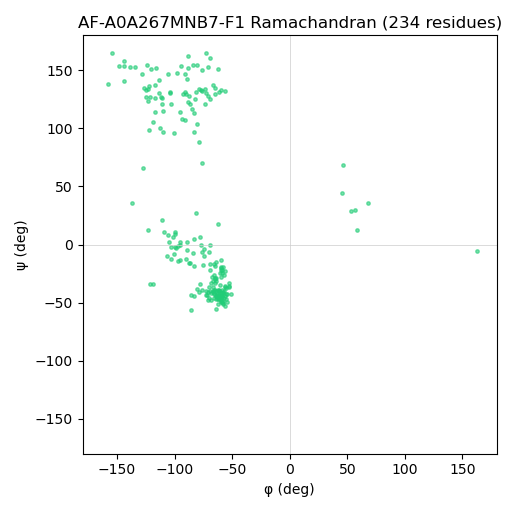3 1.00 76.56 90 THR A CA 1
ATOM 731 C C . THR A 1 90 ? 0.068 -2.470 9.620 1.00 76.56 90 THR A C 1
ATOM 733 O O . THR A 1 90 ? -0.943 -1.949 9.151 1.00 76.56 90 THR A O 1
ATOM 736 N N . PHE A 1 91 ? 0.048 -3.286 10.671 1.00 77.62 91 PHE A N 1
ATOM 737 C CA . PHE A 1 91 ? -1.161 -3.617 11.421 1.00 77.62 91 PHE A CA 1
ATOM 738 C C . PHE A 1 91 ? -1.167 -2.856 12.734 1.00 77.62 91 PHE A C 1
ATOM 740 O O . PHE A 1 91 ? -0.186 -2.879 13.482 1.00 77.62 91 PHE A O 1
ATOM 747 N N . CYS A 1 92 ? -2.283 -2.196 13.015 1.00 79.69 92 CYS A N 1
ATOM 748 C CA . CYS A 1 92 ? -2.441 -1.361 14.187 1.00 79.69 92 CYS A CA 1
ATOM 749 C C . CYS A 1 92 ? -3.467 -1.979 15.140 1.00 79.69 92 CYS A C 1
ATOM 751 O O . CYS A 1 92 ? -4.679 -1.864 14.951 1.00 79.69 92 CYS A O 1
ATOM 753 N N . ASN A 1 93 ? -2.953 -2.644 16.173 1.00 80.38 93 ASN A N 1
ATOM 754 C CA . ASN A 1 93 ? -3.725 -3.239 17.258 1.00 80.38 93 ASN A CA 1
ATOM 755 C C . ASN A 1 93 ? -3.909 -2.218 18.393 1.00 80.38 93 ASN A C 1
ATOM 757 O O . ASN A 1 93 ? -2.934 -1.623 18.861 1.00 80.38 93 ASN A O 1
ATOM 761 N N . LEU A 1 94 ? -5.148 -2.014 18.852 1.00 81.25 94 LEU A N 1
ATOM 762 C CA . LEU A 1 94 ? -5.462 -0.970 19.831 1.00 81.25 94 LEU A CA 1
ATOM 763 C C . LEU A 1 94 ? -4.801 -1.199 21.194 1.00 81.25 94 LEU A C 1
ATOM 765 O O . LEU A 1 94 ? -4.361 -0.242 21.835 1.00 81.25 94 LEU A O 1
ATOM 769 N N . ASP A 1 95 ? -4.742 -2.444 21.651 1.00 77.19 95 ASP A N 1
ATOM 770 C CA . ASP A 1 95 ? -4.209 -2.782 22.968 1.00 77.19 95 ASP A CA 1
ATOM 771 C C . ASP A 1 95 ? -2.679 -2.714 22.975 1.00 77.19 95 ASP A C 1
ATOM 773 O O . ASP A 1 95 ? -2.089 -2.151 23.906 1.00 77.19 95 ASP A O 1
ATOM 777 N N . TYR A 1 96 ? -2.038 -3.168 21.894 1.00 73.94 96 TYR A N 1
ATOM 778 C CA . TYR A 1 96 ? -0.606 -2.979 21.667 1.00 73.94 96 TYR A CA 1
ATOM 779 C C . TYR A 1 96 ? -0.239 -1.493 21.612 1.00 73.94 96 TYR A C 1
ATOM 781 O O . TYR A 1 96 ? 0.666 -1.043 22.318 1.00 73.94 96 TYR A O 1
ATOM 789 N N . TYR A 1 97 ? -0.986 -0.713 20.829 1.00 76.00 97 TYR A N 1
ATOM 790 C CA . TYR A 1 97 ? -0.789 0.724 20.697 1.00 76.00 97 TYR A CA 1
ATOM 791 C C . TYR A 1 97 ? -0.910 1.443 22.048 1.00 76.00 97 TYR A C 1
ATOM 793 O O . TYR A 1 97 ? 0.016 2.146 22.450 1.00 76.00 97 TYR A O 1
ATOM 801 N N . LYS A 1 98 ? -1.988 1.204 22.812 1.00 76.25 98 LYS A N 1
ATOM 802 C CA . LYS A 1 98 ? -2.167 1.788 24.155 1.00 76.25 98 LYS A CA 1
ATOM 803 C C . LYS A 1 98 ? -0.995 1.461 25.074 1.00 76.25 98 LYS A C 1
ATOM 805 O O . LYS A 1 98 ? -0.481 2.349 25.752 1.00 76.25 98 LYS A O 1
ATOM 810 N N . LYS A 1 99 ? -0.573 0.192 25.106 1.00 75.75 99 LYS A N 1
ATOM 811 C CA . LYS A 1 99 ? 0.564 -0.250 25.919 1.00 75.75 99 LYS A CA 1
ATOM 812 C C . LYS A 1 99 ? 1.829 0.515 25.541 1.00 75.75 99 LYS A C 1
ATOM 814 O O . LYS A 1 99 ? 2.494 1.071 26.410 1.00 75.75 99 LYS A O 1
ATOM 819 N N . ARG A 1 100 ? 2.137 0.578 24.249 1.00 74.06 100 ARG A N 1
ATOM 820 C CA . ARG A 1 100 ? 3.367 1.186 23.750 1.00 74.06 100 ARG A CA 1
ATOM 821 C C . ARG A 1 100 ? 3.371 2.709 23.922 1.00 74.06 100 ARG A C 1
ATOM 823 O O . ARG A 1 100 ? 4.408 3.263 24.266 1.00 74.06 100 ARG A O 1
ATOM 830 N N . VAL A 1 101 ? 2.232 3.386 23.758 1.00 73.69 101 VAL A N 1
ATOM 831 C CA . VAL A 1 101 ? 2.101 4.827 24.044 1.00 73.69 101 VAL A CA 1
ATOM 832 C C . VAL A 1 101 ? 2.411 5.110 25.511 1.00 73.69 101 VAL A C 1
ATOM 834 O O . VAL A 1 101 ? 3.180 6.020 25.798 1.00 73.69 101 VAL A O 1
ATOM 837 N N . MET A 1 102 ? 1.893 4.299 26.439 1.00 73.25 102 MET A N 1
ATOM 838 C CA . MET A 1 102 ? 2.213 4.439 27.866 1.00 73.25 102 MET A CA 1
ATOM 839 C C . MET A 1 102 ? 3.698 4.181 28.171 1.00 73.25 102 MET A C 1
ATOM 841 O O . MET A 1 102 ? 4.239 4.774 29.098 1.00 73.25 102 MET A O 1
ATOM 845 N N . GLU A 1 103 ? 4.370 3.313 27.411 1.00 74.56 103 GLU A N 1
ATOM 846 C CA . GLU A 1 103 ? 5.812 3.074 27.561 1.00 74.56 103 GLU A CA 1
ATOM 847 C C . GLU A 1 103 ? 6.662 4.239 27.035 1.00 74.56 103 GLU A C 1
ATOM 849 O O . GLU A 1 103 ? 7.648 4.615 27.666 1.00 74.56 103 GLU A O 1
ATOM 854 N N . VAL A 1 104 ? 6.307 4.793 25.871 1.00 71.75 104 VAL A N 1
ATOM 855 C CA . VAL A 1 104 ? 7.061 5.878 25.218 1.00 71.75 104 VAL A CA 1
ATOM 856 C C . VAL A 1 104 ? 6.772 7.227 25.877 1.00 71.75 104 VAL A C 1
ATOM 858 O O . VAL A 1 104 ? 7.669 8.060 26.012 1.00 71.75 104 VAL A O 1
ATOM 861 N N . TYR A 1 105 ? 5.541 7.420 26.345 1.00 73.94 105 TYR A N 1
ATOM 862 C CA . TYR A 1 105 ? 5.059 8.652 26.951 1.00 73.94 105 TYR A CA 1
ATOM 863 C C . TYR A 1 105 ? 4.421 8.399 28.329 1.00 73.94 105 TYR A C 1
ATOM 865 O O . TYR A 1 105 ? 3.227 8.637 28.528 1.00 73.94 105 TYR A O 1
ATOM 873 N N . PRO A 1 106 ? 5.206 7.964 29.331 1.00 69.94 106 PRO A N 1
ATOM 874 C CA . PRO A 1 106 ? 4.690 7.554 30.642 1.00 69.94 106 PRO A CA 1
ATOM 875 C C . PRO A 1 106 ? 4.025 8.681 31.446 1.00 69.94 106 PRO A C 1
ATOM 877 O O . PRO A 1 106 ? 3.322 8.407 32.416 1.00 69.94 106 PRO A O 1
ATOM 880 N N . ASN A 1 107 ? 4.239 9.938 31.046 1.00 72.00 107 ASN A N 1
ATOM 881 C CA . ASN A 1 107 ? 3.718 11.128 31.718 1.00 72.00 107 ASN A CA 1
ATOM 882 C C . ASN A 1 107 ? 2.534 11.781 30.983 1.00 72.00 107 ASN A C 1
ATOM 884 O O . ASN A 1 107 ? 2.083 12.839 31.417 1.00 72.00 107 ASN A O 1
ATOM 888 N N . LEU A 1 108 ? 2.058 11.211 29.868 1.00 67.06 108 LEU A N 1
ATOM 889 C CA . LEU A 1 108 ? 0.883 11.745 29.178 1.00 67.06 108 LEU A CA 1
ATOM 890 C C . LEU A 1 108 ? -0.386 11.446 29.989 1.00 67.06 108 LEU A C 1
ATOM 892 O O . LEU A 1 108 ? -0.624 10.309 30.403 1.00 67.06 108 LEU A O 1
ATOM 896 N N . ASP A 1 109 ? -1.210 12.473 30.213 1.00 61.31 109 ASP A N 1
ATOM 897 C CA . ASP A 1 109 ? -2.519 12.309 30.846 1.00 61.31 109 ASP A CA 1
ATOM 898 C C . ASP A 1 109 ? -3.416 11.465 29.927 1.00 61.31 109 ASP A C 1
ATOM 900 O O . ASP A 1 109 ? -3.566 11.746 28.737 1.00 61.31 109 ASP A O 1
ATOM 904 N N . LYS A 1 110 ? -4.036 10.419 30.481 1.00 56.81 110 LYS A N 1
ATOM 905 C CA . LYS A 1 110 ? -4.930 9.504 29.753 1.00 56.81 110 LYS A CA 1
ATOM 906 C C . LYS A 1 110 ? -6.141 10.211 29.137 1.00 56.81 110 LYS A C 1
ATOM 908 O O . LYS A 1 110 ? -6.766 9.641 28.248 1.00 56.81 110 LYS A O 1
ATOM 913 N N . ASN A 1 111 ? -6.476 11.405 29.626 1.00 54.59 111 ASN A N 1
ATOM 914 C CA . ASN A 1 111 ? -7.586 12.220 29.136 1.00 54.59 111 ASN A CA 1
ATOM 915 C C . ASN A 1 111 ? -7.155 13.321 28.158 1.00 54.59 111 ASN A C 1
ATOM 917 O O . ASN A 1 111 ? -8.015 14.047 27.664 1.00 54.59 111 ASN A O 1
ATOM 921 N N . ASP A 1 112 ? -5.856 13.473 27.899 1.00 55.97 112 ASP A N 1
ATOM 922 C CA . ASP A 1 112 ? -5.369 14.433 26.9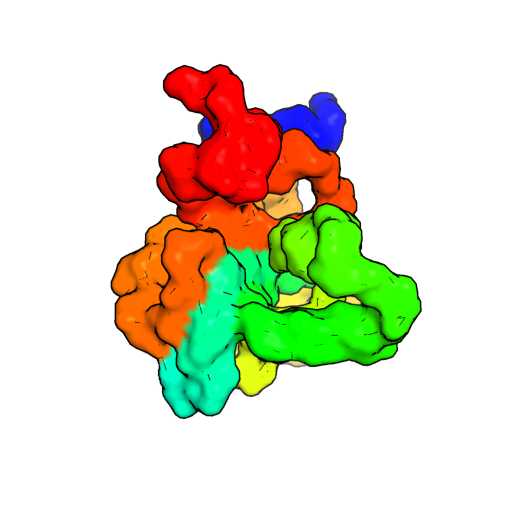17 1.00 55.97 112 ASP A CA 1
ATOM 923 C C . ASP A 1 112 ? -5.724 13.948 25.501 1.00 55.97 112 ASP A C 1
ATOM 925 O O . ASP A 1 112 ? -5.432 12.809 25.123 1.00 55.97 112 ASP A O 1
ATOM 929 N N . GLU A 1 113 ? -6.361 14.805 24.702 1.00 45.81 113 GLU A N 1
ATOM 930 C CA . GLU A 1 113 ? -6.684 14.511 23.303 1.00 45.81 113 GLU A CA 1
ATOM 931 C C . GLU A 1 113 ? -5.423 14.165 22.496 1.00 45.81 113 GLU A C 1
ATOM 933 O O . GLU A 1 113 ? -5.500 13.373 21.558 1.00 45.81 113 GLU A O 1
ATOM 938 N N . TYR A 1 114 ? -4.256 14.660 22.925 1.00 47.94 114 TYR A N 1
ATOM 939 C CA . TYR A 1 114 ? -2.953 14.380 22.327 1.00 47.94 114 TYR A CA 1
ATOM 940 C C . TYR A 1 114 ? -2.299 13.075 22.813 1.00 47.94 114 TYR A C 1
ATOM 942 O O . TYR A 1 114 ? -1.274 12.691 22.251 1.00 47.94 114 TYR A O 1
ATOM 950 N N . SER A 1 115 ? -2.842 12.369 23.819 1.00 57.16 115 SER A N 1
ATOM 951 C CA . SER A 1 115 ? -2.140 11.220 24.415 1.00 57.16 115 SER A CA 1
ATOM 952 C C . SER A 1 115 ? -2.361 9.895 23.700 1.00 57.16 115 SER A C 1
ATOM 954 O O . SER A 1 115 ? -1.400 9.255 23.291 1.00 57.16 115 SER A O 1
ATOM 956 N N . ILE A 1 116 ? -3.614 9.460 23.548 1.00 54.53 116 ILE A N 1
ATOM 957 C CA . ILE A 1 116 ? -3.949 8.144 22.973 1.00 54.53 116 ILE A CA 1
ATOM 958 C C . ILE A 1 116 ? -4.838 8.290 21.737 1.00 54.53 116 ILE A C 1
ATOM 960 O O . ILE A 1 116 ? -4.716 7.505 20.801 1.00 54.53 116 ILE A O 1
ATOM 964 N N . ILE A 1 117 ? -5.722 9.287 21.690 1.00 55.31 117 ILE A N 1
ATOM 965 C CA . ILE A 1 117 ? -6.642 9.476 20.559 1.00 55.31 117 ILE A CA 1
ATOM 966 C C . ILE A 1 117 ? -5.948 10.240 19.423 1.00 55.31 117 ILE A C 1
ATOM 968 O O . ILE A 1 117 ? -6.028 9.814 18.273 1.00 55.31 117 ILE A O 1
ATOM 972 N N . GLY A 1 118 ? -5.204 11.302 19.742 1.00 55.28 118 GLY A N 1
ATOM 973 C CA . GLY A 1 118 ? -4.553 12.176 18.763 1.00 55.28 118 GLY A CA 1
ATOM 974 C C . GLY A 1 118 ? -3.392 11.544 17.995 1.00 55.28 118 GLY A C 1
ATOM 975 O O . GLY A 1 118 ? -3.093 11.986 16.888 1.00 55.28 118 GLY A O 1
ATOM 976 N N . VAL A 1 119 ? -2.764 10.488 18.528 1.00 60.16 119 VAL A N 1
ATOM 977 C CA . VAL A 1 119 ? -1.663 9.781 17.843 1.00 60.16 119 VAL A CA 1
ATOM 978 C C . VAL A 1 119 ? -2.082 8.450 17.206 1.00 60.16 119 VAL A C 1
ATOM 980 O O . VAL A 1 119 ? -1.286 7.844 16.498 1.00 60.16 119 VAL A O 1
ATOM 983 N N . LYS A 1 120 ? -3.355 8.033 17.352 1.00 66.12 120 LYS A N 1
ATOM 984 C CA . LYS A 1 120 ? -3.858 6.717 16.899 1.00 66.12 120 LYS A CA 1
ATOM 985 C C . LYS A 1 120 ? -3.689 6.531 15.393 1.00 66.12 120 LYS A C 1
ATOM 987 O O . LYS A 1 120 ? -3.272 5.467 14.950 1.00 66.12 120 LYS A O 1
ATOM 992 N N . TYR A 1 121 ? -3.983 7.579 14.629 1.00 67.69 121 TYR A N 1
ATOM 993 C CA . TYR A 1 121 ? -3.871 7.610 13.168 1.00 67.69 121 TYR A CA 1
ATOM 994 C C . TYR A 1 121 ? -2.713 8.489 12.686 1.00 67.69 121 TYR A C 1
ATOM 996 O O . TYR A 1 121 ? -2.628 8.798 11.502 1.00 67.69 121 TYR A O 1
ATOM 1004 N N . ASN A 1 122 ? -1.841 8.925 13.601 1.00 63.62 122 ASN A N 1
ATOM 1005 C CA . ASN A 1 122 ? -0.692 9.739 13.244 1.00 63.62 122 ASN A CA 1
ATOM 1006 C C . ASN A 1 122 ? 0.448 8.813 12.808 1.00 63.62 122 ASN A C 1
ATOM 1008 O O . ASN A 1 122 ? 0.924 7.973 13.569 1.00 63.62 122 ASN A O 1
ATOM 1012 N N . GLU A 1 123 ? 0.842 8.932 11.545 1.00 54.62 123 GLU A N 1
ATOM 1013 C CA . GLU A 1 123 ? 1.675 7.945 10.860 1.00 54.62 123 GLU A CA 1
ATOM 1014 C C . GLU A 1 123 ? 3.155 7.964 11.296 1.00 54.62 123 GLU A C 1
ATOM 1016 O O . GLU A 1 123 ? 3.904 7.053 10.956 1.00 54.62 123 GLU A O 1
ATOM 1021 N N . GLY A 1 124 ? 3.575 8.969 12.072 1.00 49.88 124 GLY A N 1
ATOM 1022 C CA . GLY A 1 124 ? 4.984 9.286 12.322 1.00 49.88 124 GLY A CA 1
ATOM 1023 C C . GLY A 1 124 ? 5.773 8.363 13.259 1.00 49.88 124 GLY A C 1
ATOM 1024 O O . GLY A 1 124 ? 6.972 8.586 13.411 1.00 49.88 124 GLY A O 1
ATOM 1025 N N . ASP A 1 125 ? 5.171 7.350 13.894 1.00 50.53 125 ASP A N 1
ATOM 1026 C CA . ASP A 1 125 ? 5.921 6.458 14.792 1.00 50.53 125 ASP A CA 1
ATOM 1027 C C . ASP A 1 125 ? 5.832 4.978 14.380 1.00 50.53 125 ASP A C 1
ATOM 1029 O O . ASP A 1 125 ? 4.891 4.230 14.666 1.00 50.53 125 ASP A O 1
ATOM 1033 N N . SER A 1 126 ? 6.898 4.561 13.696 1.00 52.66 126 SER A N 1
ATOM 1034 C CA . SER A 1 126 ? 7.197 3.208 13.231 1.00 52.66 126 SER A CA 1
ATOM 1035 C C . SER A 1 126 ? 7.302 2.166 14.352 1.00 52.66 126 SER A C 1
ATOM 1037 O O . SER A 1 126 ? 7.258 0.969 14.061 1.00 52.66 126 SER A O 1
ATOM 1039 N N . LYS A 1 127 ? 7.399 2.580 15.626 1.00 49.66 127 LYS A N 1
ATOM 1040 C CA . LYS A 1 127 ? 7.501 1.689 16.800 1.00 49.66 127 LYS A CA 1
ATOM 1041 C C . LYS A 1 127 ? 6.178 1.038 17.206 1.00 49.66 127 LYS A C 1
ATOM 1043 O O . LYS A 1 127 ? 6.180 0.216 18.122 1.00 49.66 127 LYS A O 1
ATOM 1048 N N . PHE A 1 128 ? 5.067 1.418 16.574 1.00 52.62 128 PHE A N 1
ATOM 1049 C CA . PHE A 1 128 ? 3.721 0.908 16.865 1.00 52.62 128 PHE A CA 1
ATOM 1050 C C . PHE A 1 128 ? 3.188 -0.065 15.802 1.00 52.62 128 PHE A C 1
ATOM 1052 O O . PHE A 1 128 ? 2.006 -0.406 15.821 1.00 52.62 128 PHE A O 1
ATOM 1059 N N . ARG A 1 129 ? 4.034 -0.477 14.852 1.00 58.59 129 ARG A N 1
ATOM 1060 C CA . ARG A 1 129 ? 3.634 -1.177 13.627 1.00 58.59 129 ARG A CA 1
ATOM 1061 C C . ARG A 1 129 ? 4.231 -2.588 13.575 1.00 58.59 129 ARG A C 1
ATOM 1063 O O . ARG A 1 129 ? 5.408 -2.768 13.872 1.00 58.59 129 ARG A O 1
ATOM 1070 N N . TYR A 1 130 ? 3.427 -3.569 13.164 1.00 55.53 130 TYR A N 1
ATOM 1071 C CA . TYR A 1 130 ? 3.896 -4.906 12.776 1.00 55.53 130 TYR A CA 1
ATOM 1072 C C . TYR A 1 130 ? 4.237 -4.907 11.285 1.00 55.53 130 TYR A C 1
ATOM 1074 O O . TYR A 1 130 ? 3.360 -4.583 10.488 1.00 55.53 130 TYR A O 1
ATOM 1082 N N . TYR A 1 131 ? 5.469 -5.258 10.910 1.00 57.31 131 TYR A N 1
ATOM 1083 C CA . TYR A 1 131 ? 5.932 -5.201 9.520 1.00 57.31 131 TYR A CA 1
ATOM 1084 C C . TYR A 1 131 ? 5.694 -6.522 8.791 1.00 57.31 131 TYR A C 1
ATOM 1086 O O . TYR A 1 131 ? 6.063 -7.593 9.263 1.00 57.31 131 TYR A O 1
ATOM 1094 N N . GLY A 1 132 ? 5.111 -6.436 7.594 1.00 50.06 132 GLY A N 1
ATOM 1095 C CA . GLY A 1 132 ? 4.929 -7.571 6.684 1.00 50.06 132 GLY A CA 1
ATOM 1096 C C . GLY A 1 132 ? 6.224 -8.131 6.064 1.00 50.06 132 GLY A C 1
ATOM 1097 O O . GLY A 1 132 ? 6.180 -9.071 5.273 1.00 50.06 132 GLY A O 1
ATOM 1098 N N . GLU A 1 133 ? 7.375 -7.555 6.395 1.00 50.72 133 GLU A N 1
ATOM 1099 C CA . GLU A 1 133 ? 8.684 -7.897 5.825 1.00 50.72 133 GLU A CA 1
ATOM 1100 C C . GLU A 1 133 ? 9.176 -9.293 6.264 1.00 50.72 133 GLU A C 1
ATOM 1102 O O . GLU A 1 133 ? 9.997 -9.907 5.588 1.00 50.72 133 GLU A O 1
ATOM 1107 N N . ASP A 1 134 ? 8.586 -9.863 7.318 1.00 48.91 134 ASP A N 1
ATOM 1108 C CA . ASP A 1 134 ? 8.938 -11.182 7.863 1.00 48.91 134 ASP A CA 1
ATOM 1109 C C . ASP A 1 134 ? 8.391 -12.380 7.054 1.00 48.91 134 ASP A C 1
ATOM 1111 O O . ASP A 1 134 ? 8.592 -13.542 7.421 1.00 48.91 134 ASP A O 1
ATOM 1115 N N . PHE A 1 135 ? 7.651 -12.146 5.964 1.00 49.00 135 PHE A N 1
ATOM 1116 C CA . PHE A 1 135 ? 6.793 -13.179 5.370 1.00 49.00 135 PHE A CA 1
ATOM 1117 C C . PHE A 1 135 ? 7.348 -13.934 4.143 1.00 49.00 135 PHE A C 1
ATOM 1119 O O . PHE A 1 135 ? 6.614 -14.771 3.607 1.00 49.00 135 PHE A O 1
ATOM 1126 N N . ASN A 1 136 ? 8.631 -13.746 3.792 1.00 53.50 136 ASN A N 1
ATOM 1127 C CA . ASN A 1 136 ? 9.453 -14.588 2.893 1.00 53.50 136 ASN A CA 1
ATOM 1128 C C . ASN A 1 136 ? 8.796 -15.012 1.550 1.00 53.50 136 ASN A C 1
ATOM 1130 O O . ASN A 1 136 ? 8.542 -16.198 1.336 1.00 53.50 136 ASN A O 1
ATOM 1134 N N . ASN A 1 137 ? 8.554 -14.074 0.622 1.00 59.78 137 ASN A N 1
ATOM 1135 C CA . ASN A 1 137 ? 8.204 -14.372 -0.783 1.00 59.78 137 ASN A CA 1
ATOM 1136 C C . ASN A 1 137 ? 9.370 -13.982 -1.709 1.00 59.78 137 ASN A C 1
ATOM 1138 O O . ASN A 1 137 ? 9.686 -12.802 -1.803 1.00 59.78 137 ASN A O 1
ATOM 1142 N N . GLU A 1 138 ? 10.003 -14.950 -2.380 1.00 61.28 138 GLU A N 1
ATOM 1143 C CA . GLU A 1 138 ? 11.251 -14.739 -3.136 1.00 61.28 138 GLU A CA 1
ATOM 1144 C C . GLU A 1 138 ? 11.086 -13.879 -4.403 1.00 61.28 138 GLU A C 1
ATOM 1146 O O . GLU A 1 138 ? 11.929 -13.021 -4.654 1.00 61.28 138 GLU A O 1
ATOM 1151 N N . ASP A 1 139 ? 10.002 -14.046 -5.170 1.00 57.41 139 ASP A N 1
ATOM 1152 C CA . ASP A 1 139 ? 9.746 -13.263 -6.392 1.00 57.41 139 ASP A CA 1
ATOM 1153 C C . ASP A 1 139 ? 9.383 -11.806 -6.070 1.00 57.41 139 ASP A C 1
ATOM 1155 O O . ASP A 1 139 ? 9.863 -10.880 -6.732 1.00 57.41 139 ASP A O 1
ATOM 1159 N N . LEU A 1 140 ? 8.562 -11.586 -5.033 1.00 61.06 140 LEU A N 1
ATOM 1160 C CA . LEU A 1 140 ? 8.295 -10.237 -4.529 1.00 61.06 140 LEU A CA 1
ATOM 1161 C C . LEU A 1 140 ? 9.573 -9.626 -3.965 1.00 61.06 140 LEU A C 1
ATOM 1163 O O . LEU A 1 140 ? 9.851 -8.460 -4.228 1.00 61.06 140 LEU A O 1
ATOM 1167 N N . LEU A 1 141 ? 10.340 -10.395 -3.194 1.00 62.81 141 LEU A N 1
ATOM 1168 C CA . LEU A 1 141 ? 11.588 -9.922 -2.622 1.00 62.81 141 LEU A CA 1
ATOM 1169 C C . LEU A 1 141 ? 12.545 -9.491 -3.738 1.00 62.81 141 LEU A C 1
ATOM 1171 O O . LEU A 1 141 ? 13.079 -8.396 -3.651 1.00 62.81 141 LEU A O 1
ATOM 1175 N N . GLU A 1 142 ? 12.704 -10.268 -4.815 1.00 63.09 142 GLU A N 1
ATOM 1176 C CA . GLU A 1 142 ? 13.535 -9.901 -5.973 1.00 63.09 142 GLU A CA 1
ATOM 1177 C C . GLU A 1 142 ? 13.042 -8.616 -6.667 1.00 63.09 142 GLU A C 1
ATOM 1179 O O . GLU A 1 142 ? 13.849 -7.727 -6.941 1.00 63.09 142 GLU A O 1
ATOM 1184 N N . ALA A 1 143 ? 11.735 -8.469 -6.908 1.00 59.78 143 ALA A N 1
ATOM 1185 C CA . ALA A 1 143 ? 11.182 -7.285 -7.573 1.00 59.78 143 ALA A CA 1
ATOM 1186 C C . ALA A 1 143 ? 11.202 -6.023 -6.695 1.00 59.78 143 ALA A C 1
ATOM 1188 O O . ALA A 1 143 ? 11.582 -4.957 -7.177 1.00 59.78 143 ALA A O 1
ATOM 1189 N N . SER A 1 144 ? 10.837 -6.131 -5.414 1.00 62.62 144 SER A N 1
ATOM 1190 C CA . SER A 1 144 ? 10.935 -5.039 -4.434 1.00 62.62 144 SER A CA 1
ATOM 1191 C C . SER A 1 144 ? 12.384 -4.599 -4.255 1.00 62.62 144 SER A C 1
ATOM 1193 O O . SER A 1 144 ? 12.666 -3.405 -4.227 1.00 62.62 144 SER A O 1
ATOM 1195 N N . ASN A 1 145 ? 13.317 -5.553 -4.234 1.00 62.03 145 ASN A N 1
ATOM 1196 C CA . ASN A 1 145 ? 14.749 -5.286 -4.197 1.00 62.03 145 ASN A CA 1
ATOM 1197 C C . ASN A 1 145 ? 15.250 -4.571 -5.465 1.00 62.03 145 ASN A C 1
ATOM 1199 O O . ASN A 1 145 ? 16.027 -3.621 -5.383 1.00 62.03 145 ASN A O 1
ATOM 1203 N N . ALA A 1 146 ? 14.819 -4.999 -6.652 1.00 59.88 146 ALA A N 1
ATOM 1204 C CA . ALA A 1 146 ? 15.200 -4.343 -7.903 1.00 59.88 146 ALA A CA 1
ATOM 1205 C C . ALA A 1 146 ? 14.632 -2.918 -7.996 1.00 59.88 146 ALA A C 1
ATOM 1207 O O . ALA A 1 146 ? 15.345 -1.995 -8.384 1.00 59.88 146 ALA A O 1
ATOM 1208 N N . TYR A 1 147 ? 13.376 -2.732 -7.586 1.00 64.88 147 TYR A N 1
ATOM 1209 C CA . TYR A 1 147 ? 12.738 -1.422 -7.495 1.00 64.88 147 TYR A CA 1
ATOM 1210 C C . TYR A 1 147 ? 13.497 -0.518 -6.494 1.00 64.88 147 TYR A C 1
ATOM 1212 O O . TYR A 1 147 ? 13.863 0.600 -6.855 1.00 64.88 147 TYR A O 1
ATOM 1220 N N . TYR A 1 148 ? 13.890 -1.050 -5.322 1.00 64.81 148 TYR A N 1
ATOM 1221 C CA . TYR A 1 148 ? 14.753 -0.377 -4.334 1.00 64.81 148 TYR A CA 1
ATOM 1222 C C . TYR A 1 148 ? 16.071 0.107 -4.917 1.00 64.81 148 TYR A C 1
ATOM 1224 O O . TYR A 1 148 ? 16.409 1.271 -4.744 1.00 64.81 148 TYR A O 1
ATOM 1232 N N . ALA A 1 149 ? 16.787 -0.752 -5.642 1.00 60.22 149 ALA A N 1
ATOM 1233 C CA . ALA A 1 149 ? 18.063 -0.398 -6.253 1.00 60.22 149 ALA A CA 1
ATOM 1234 C C . ALA A 1 149 ? 17.941 0.692 -7.331 1.00 60.22 149 ALA A C 1
ATOM 1236 O O . ALA A 1 149 ? 18.904 1.414 -7.569 1.00 60.22 149 ALA A O 1
ATOM 1237 N N . ILE A 1 150 ? 16.794 0.786 -8.012 1.00 65.06 150 ILE A N 1
ATOM 1238 C CA . ILE A 1 150 ? 16.536 1.826 -9.017 1.00 65.06 150 ILE A CA 1
ATOM 1239 C C . ILE A 1 150 ? 16.158 3.153 -8.350 1.00 65.06 150 ILE A C 1
ATOM 1241 O O . ILE A 1 150 ? 16.584 4.211 -8.807 1.00 65.06 150 ILE A O 1
ATOM 1245 N N . SER A 1 151 ? 15.347 3.090 -7.295 1.00 62.22 151 SER A N 1
ATOM 1246 C CA . SER A 1 151 ? 14.790 4.256 -6.607 1.00 62.22 151 SER A CA 1
ATOM 1247 C C . SER A 1 151 ? 15.774 4.905 -5.631 1.00 62.22 151 SER A C 1
ATOM 1249 O O . SER A 1 151 ? 15.855 6.127 -5.556 1.00 62.22 151 SER A O 1
ATOM 1251 N N . ASN A 1 152 ? 16.557 4.086 -4.926 1.00 58.00 152 ASN A N 1
ATOM 1252 C CA . ASN A 1 152 ? 17.618 4.492 -4.016 1.00 58.00 152 ASN A CA 1
ATOM 1253 C C . ASN A 1 152 ? 18.935 3.858 -4.466 1.00 58.00 152 ASN A C 1
ATOM 1255 O O . ASN A 1 152 ? 18.990 2.672 -4.775 1.00 58.00 152 ASN A O 1
ATOM 1259 N N . GLU A 1 153 ? 20.018 4.636 -4.451 1.00 50.28 153 GLU A N 1
ATOM 1260 C CA . GLU A 1 153 ? 21.347 4.328 -5.018 1.00 50.28 153 GLU A CA 1
ATOM 1261 C C . GLU A 1 153 ? 22.090 3.116 -4.397 1.00 50.28 153 GLU A C 1
ATOM 1263 O O . GLU A 1 153 ? 23.307 2.971 -4.536 1.00 50.28 153 GLU A O 1
ATOM 1268 N N . HIS A 1 154 ? 21.398 2.231 -3.683 1.00 52.81 154 HIS A N 1
ATOM 1269 C CA . HIS A 1 154 ? 21.943 1.051 -3.033 1.00 52.81 154 HIS A CA 1
ATOM 1270 C C . HIS A 1 154 ? 21.666 -0.216 -3.866 1.00 52.81 154 HIS A C 1
ATOM 1272 O O . HIS A 1 154 ? 20.603 -0.828 -3.740 1.00 52.81 154 HIS A O 1
ATOM 1278 N N . PRO A 1 155 ? 22.622 -0.660 -4.706 1.00 50.41 155 PRO A N 1
ATOM 1279 C CA . PRO A 1 155 ? 22.460 -1.850 -5.533 1.00 50.41 155 PRO A CA 1
ATOM 1280 C C . PRO A 1 155 ? 22.388 -3.127 -4.689 1.00 50.41 155 PRO A C 1
ATOM 1282 O O . PRO A 1 155 ? 23.201 -3.344 -3.787 1.00 50.41 155 PRO A O 1
ATOM 1285 N N . ILE A 1 156 ? 21.464 -4.024 -5.039 1.00 54.84 156 ILE A N 1
ATOM 1286 C CA . ILE A 1 156 ? 21.325 -5.332 -4.388 1.00 54.84 156 ILE A CA 1
ATOM 1287 C C . ILE A 1 156 ? 22.205 -6.385 -5.062 1.00 54.84 156 ILE A C 1
ATOM 1289 O O . ILE A 1 156 ? 22.603 -6.292 -6.222 1.00 54.84 156 ILE A O 1
ATOM 1293 N N . THR A 1 157 ? 22.620 -7.377 -4.277 1.00 52.50 157 THR A N 1
ATOM 1294 C CA . THR A 1 157 ? 23.799 -8.184 -4.571 1.00 52.50 157 THR A CA 1
ATOM 1295 C C . THR A 1 157 ? 23.572 -9.407 -5.465 1.00 52.50 157 THR A C 1
ATOM 1297 O O . THR A 1 157 ? 24.573 -9.872 -6.015 1.00 52.50 157 THR A O 1
ATOM 1300 N N . ASN A 1 158 ? 22.327 -9.873 -5.664 1.00 58.97 158 ASN A N 1
ATOM 1301 C CA . ASN A 1 158 ? 22.025 -11.230 -6.166 1.00 58.97 158 ASN A CA 1
ATOM 1302 C C . ASN A 1 158 ? 20.914 -11.324 -7.242 1.00 58.97 158 ASN A C 1
ATOM 1304 O O . ASN A 1 158 ? 20.160 -12.294 -7.256 1.00 58.97 158 ASN A O 1
ATOM 1308 N N . VAL A 1 159 ? 20.785 -10.354 -8.148 1.00 66.69 159 VAL A N 1
ATOM 1309 C CA . VAL A 1 159 ? 19.824 -10.477 -9.260 1.00 66.69 159 VAL A CA 1
ATOM 1310 C C . VAL A 1 159 ? 20.372 -11.424 -10.338 1.00 66.69 159 VAL A C 1
ATOM 1312 O O . VAL A 1 159 ? 21.534 -11.322 -10.732 1.00 66.69 159 VAL A O 1
ATOM 1315 N N . THR A 1 160 ? 19.547 -12.368 -10.806 1.00 74.56 160 THR A N 1
ATOM 1316 C CA . THR A 1 160 ? 19.990 -13.446 -11.720 1.00 74.56 160 THR A CA 1
ATOM 1317 C C . THR A 1 160 ? 19.718 -13.174 -13.204 1.00 74.56 160 THR A C 1
ATOM 1319 O O . THR A 1 160 ? 20.287 -13.851 -14.066 1.00 74.56 160 THR A O 1
ATOM 1322 N N . LYS A 1 161 ? 18.873 -12.183 -13.516 1.00 82.94 161 LYS A N 1
ATOM 1323 C CA . LYS A 1 161 ? 18.483 -11.759 -14.872 1.00 82.94 161 LYS A CA 1
ATOM 1324 C C . LYS A 1 161 ? 18.313 -10.246 -14.924 1.00 82.94 161 LYS A C 1
ATOM 1326 O O . LYS A 1 161 ? 18.039 -9.636 -13.903 1.00 82.94 161 LYS A O 1
ATOM 1331 N N . ASP A 1 162 ? 18.403 -9.650 -16.105 1.00 87.25 162 ASP A N 1
ATOM 1332 C CA . ASP A 1 162 ? 18.052 -8.237 -16.248 1.00 87.25 162 ASP A CA 1
ATOM 1333 C C . ASP A 1 162 ? 16.557 -8.058 -15.954 1.00 87.25 162 ASP A C 1
ATOM 1335 O O . ASP A 1 162 ? 15.731 -8.846 -16.424 1.00 87.25 162 ASP A O 1
ATOM 1339 N N . ILE A 1 163 ? 16.207 -7.050 -15.161 1.00 86.62 163 ILE A N 1
ATOM 1340 C CA . ILE A 1 163 ? 14.825 -6.734 -14.791 1.00 86.62 163 ILE A CA 1
ATOM 1341 C C . ILE A 1 163 ? 14.475 -5.389 -15.405 1.00 86.62 163 ILE A C 1
ATOM 1343 O O . ILE A 1 163 ? 15.230 -4.429 -15.273 1.00 86.62 163 ILE A O 1
ATOM 1347 N N . VAL A 1 164 ? 13.335 -5.316 -16.085 1.00 88.56 164 VAL A N 1
ATOM 1348 C CA . VAL A 1 164 ? 12.901 -4.118 -16.806 1.00 88.56 164 VAL A CA 1
ATOM 1349 C C . VAL A 1 164 ? 11.540 -3.676 -16.297 1.00 88.56 164 VAL A C 1
ATOM 1351 O O . VAL A 1 164 ? 10.623 -4.484 -16.194 1.00 88.56 164 VAL A O 1
ATOM 1354 N N . PHE A 1 165 ? 11.407 -2.382 -16.036 1.00 85.69 165 PHE A N 1
ATOM 1355 C CA . PHE A 1 165 ? 10.183 -1.735 -15.581 1.00 85.69 165 PHE A CA 1
ATOM 1356 C C . PHE A 1 165 ? 9.807 -0.591 -16.524 1.00 85.69 165 PHE A C 1
ATOM 1358 O O . PHE A 1 165 ? 10.675 0.032 -17.146 1.00 85.69 165 PHE A O 1
ATOM 1365 N N . ASP A 1 166 ? 8.521 -0.249 -16.579 1.00 83.44 166 ASP A N 1
ATOM 1366 C CA . ASP A 1 166 ? 8.092 1.017 -17.180 1.00 83.44 166 ASP A CA 1
ATOM 1367 C C . ASP A 1 166 ? 8.701 2.186 -16.391 1.00 83.44 166 ASP A C 1
ATOM 1369 O O . ASP A 1 166 ? 8.571 2.236 -15.167 1.00 83.44 166 ASP A O 1
ATOM 1373 N N . LYS A 1 167 ? 9.313 3.172 -17.063 1.00 78.81 167 LYS A N 1
ATOM 1374 C CA . LYS A 1 167 ? 9.929 4.328 -16.380 1.00 78.81 167 LYS A CA 1
ATOM 1375 C C . LYS A 1 167 ? 8.942 5.075 -15.480 1.00 78.81 167 LYS A C 1
ATOM 1377 O O . LYS A 1 167 ? 9.277 5.505 -14.381 1.00 78.81 167 LYS A O 1
ATOM 1382 N N . ASN A 1 168 ? 7.693 5.155 -15.919 1.00 75.62 168 ASN A N 1
ATOM 1383 C CA . ASN A 1 168 ? 6.629 5.830 -15.188 1.00 75.62 168 ASN A CA 1
ATOM 1384 C C . ASN A 1 168 ? 6.278 5.157 -13.855 1.00 75.62 168 ASN A C 1
ATOM 1386 O O . ASN A 1 168 ? 5.622 5.786 -13.024 1.00 75.6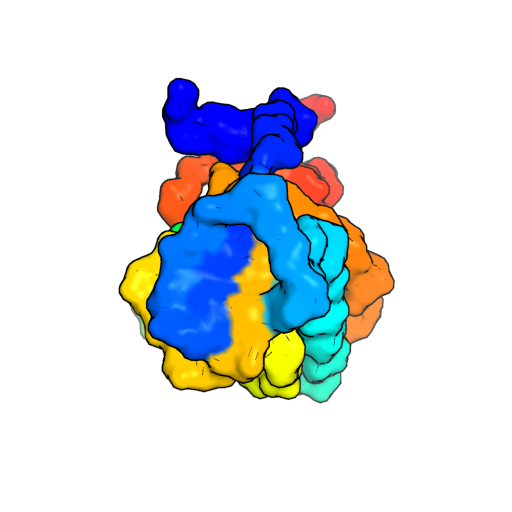2 168 ASN A O 1
ATOM 1390 N N . LEU A 1 169 ? 6.684 3.897 -13.639 1.00 75.50 169 LEU A N 1
ATOM 1391 C CA . LEU A 1 169 ? 6.504 3.223 -12.355 1.00 75.50 169 LEU A CA 1
ATOM 1392 C C . LEU A 1 169 ? 7.167 4.022 -11.219 1.00 75.50 169 LEU A C 1
ATOM 1394 O O . LEU A 1 169 ? 6.552 4.201 -10.169 1.00 75.50 169 LEU A O 1
ATOM 1398 N N . PHE A 1 170 ? 8.354 4.579 -11.485 1.00 70.00 170 PHE A N 1
ATOM 1399 C CA . PHE A 1 170 ? 9.207 5.272 -10.512 1.00 70.00 170 PHE A CA 1
ATOM 1400 C C . PHE A 1 170 ? 8.830 6.735 -10.267 1.00 70.00 170 PHE A C 1
ATOM 1402 O O . PHE A 1 170 ? 9.221 7.316 -9.264 1.00 70.00 170 PHE A O 1
ATOM 1409 N N . GLU A 1 171 ? 8.064 7.360 -11.163 1.00 66.44 171 GLU A N 1
ATOM 1410 C CA . GLU A 1 171 ? 7.813 8.804 -11.079 1.00 66.44 171 GLU A CA 1
ATOM 1411 C C . GLU A 1 171 ? 6.621 9.166 -10.176 1.00 66.44 171 GLU A C 1
ATOM 1413 O O . GLU A 1 171 ? 6.487 10.330 -9.821 1.00 66.44 171 GLU A O 1
ATOM 1418 N N . SER A 1 172 ? 5.739 8.216 -9.820 1.00 65.38 172 SER A N 1
ATOM 1419 C CA . SER A 1 172 ? 4.645 8.364 -8.813 1.00 65.38 172 SER A CA 1
ATOM 1420 C C . SER A 1 172 ? 3.554 7.293 -8.914 1.00 65.38 172 SER A C 1
ATOM 1422 O O . SER A 1 172 ? 2.651 7.248 -8.070 1.00 65.38 172 SER A O 1
ATOM 1424 N N . ARG A 1 173 ? 3.597 6.420 -9.932 1.00 76.00 173 ARG A N 1
ATOM 1425 C CA . ARG A 1 173 ? 2.582 5.370 -10.120 1.00 76.00 173 ARG A CA 1
ATOM 1426 C C . ARG A 1 173 ? 2.481 4.428 -8.925 1.00 76.00 173 ARG A C 1
ATOM 1428 O O . ARG A 1 173 ? 1.413 3.856 -8.739 1.00 76.00 173 ARG A O 1
ATOM 1435 N N . LEU A 1 174 ? 3.512 4.328 -8.083 1.00 79.19 174 LEU A N 1
ATOM 1436 C CA . LEU A 1 174 ? 3.437 3.620 -6.806 1.00 79.19 174 LEU A CA 1
ATOM 1437 C C . LEU A 1 174 ? 2.247 4.036 -5.939 1.00 79.19 174 LEU A C 1
ATOM 1439 O O . LEU A 1 174 ? 1.571 3.170 -5.396 1.00 79.19 174 LEU A O 1
ATOM 1443 N N . VAL A 1 175 ? 1.941 5.334 -5.840 1.00 83.06 175 VAL A N 1
ATOM 1444 C CA . VAL A 1 175 ? 0.799 5.797 -5.034 1.00 83.06 175 VAL A CA 1
ATOM 1445 C C . VAL A 1 175 ? -0.505 5.258 -5.610 1.00 83.06 175 VAL A C 1
ATOM 1447 O O . VAL A 1 175 ? -1.361 4.768 -4.879 1.00 83.06 175 VAL A O 1
ATOM 1450 N N . THR A 1 176 ? -0.645 5.289 -6.937 1.00 85.31 176 THR A N 1
ATOM 1451 C CA . THR A 1 176 ? -1.798 4.702 -7.628 1.00 85.31 176 THR A CA 1
ATOM 1452 C C . THR A 1 176 ? -1.871 3.191 -7.425 1.00 85.31 176 THR A C 1
ATOM 1454 O O . THR A 1 176 ? -2.952 2.684 -7.134 1.00 85.31 176 THR A O 1
ATOM 1457 N N . VAL A 1 177 ? -0.738 2.491 -7.532 1.00 85.44 177 VAL A N 1
ATOM 1458 C CA . VAL A 1 177 ? -0.633 1.053 -7.263 1.00 85.44 177 VAL A CA 1
ATOM 1459 C C . VAL A 1 177 ? -1.128 0.755 -5.855 1.00 85.44 177 VAL A C 1
ATOM 1461 O O . VAL A 1 177 ? -2.034 -0.054 -5.697 1.00 85.44 177 VAL A O 1
ATOM 1464 N N . GLY A 1 178 ? -0.622 1.439 -4.831 1.00 87.38 178 GLY A N 1
ATOM 1465 C CA . GLY A 1 178 ? -1.044 1.146 -3.468 1.00 87.38 178 GLY A CA 1
ATOM 1466 C C . GLY A 1 178 ? -2.494 1.523 -3.173 1.00 87.38 178 GLY A C 1
ATOM 1467 O O . GLY A 1 178 ? -3.154 0.780 -2.454 1.00 87.38 178 GLY A O 1
ATOM 1468 N N . ILE A 1 179 ? -3.037 2.592 -3.774 1.00 88.31 179 ILE A N 1
ATOM 1469 C CA . ILE A 1 179 ? -4.478 2.898 -3.676 1.00 88.31 179 ILE A CA 1
ATOM 1470 C C . ILE A 1 179 ? -5.295 1.742 -4.267 1.00 88.31 179 ILE A C 1
ATOM 1472 O O . ILE A 1 179 ? -6.245 1.270 -3.643 1.00 88.31 179 ILE A O 1
ATOM 1476 N N . ASN A 1 180 ? -4.915 1.255 -5.452 1.00 89.62 180 ASN A N 1
ATOM 1477 C CA . ASN A 1 180 ? -5.590 0.131 -6.097 1.00 89.62 180 ASN A CA 1
ATOM 1478 C C . ASN A 1 180 ? -5.453 -1.161 -5.276 1.00 89.62 180 ASN A C 1
ATOM 1480 O O . ASN A 1 180 ? -6.421 -1.910 -5.147 1.00 89.62 180 ASN A O 1
ATOM 1484 N N . VAL A 1 181 ? -4.278 -1.421 -4.696 1.00 90.62 181 VAL A N 1
ATOM 1485 C CA . VAL A 1 181 ? -4.052 -2.567 -3.808 1.00 90.62 181 VAL A CA 1
ATOM 1486 C C . VAL A 1 181 ? -4.943 -2.470 -2.575 1.00 90.62 181 VAL A C 1
ATOM 1488 O O . VAL A 1 181 ? -5.661 -3.423 -2.292 1.00 90.62 181 VAL A O 1
ATOM 1491 N N . VAL A 1 182 ? -4.951 -1.336 -1.868 1.00 92.19 182 VAL A N 1
ATOM 1492 C CA . VAL A 1 182 ? -5.808 -1.117 -0.692 1.00 92.19 182 VAL A CA 1
ATOM 1493 C C . VAL A 1 182 ? -7.276 -1.354 -1.035 1.00 92.19 182 VAL A C 1
ATOM 1495 O O . VAL A 1 182 ? -7.972 -2.040 -0.288 1.00 92.19 182 VAL A O 1
ATOM 1498 N N . GLU A 1 183 ? -7.737 -0.870 -2.190 1.00 91.50 183 GLU A N 1
ATOM 1499 C CA . GLU A 1 183 ? -9.102 -1.114 -2.653 1.00 91.50 183 GLU A CA 1
ATOM 1500 C C . GLU A 1 183 ? -9.386 -2.609 -2.859 1.00 91.50 183 GLU A C 1
ATOM 1502 O O . GLU A 1 183 ? -10.390 -3.119 -2.363 1.00 91.50 183 GLU A O 1
ATOM 1507 N N . LYS A 1 184 ? -8.481 -3.346 -3.519 1.00 92.06 184 LYS A N 1
ATOM 1508 C CA . LYS A 1 184 ? -8.612 -4.804 -3.690 1.00 92.06 184 LYS A CA 1
ATOM 1509 C C . LYS A 1 184 ? -8.599 -5.545 -2.349 1.00 92.06 184 LYS A C 1
ATOM 1511 O O . LYS A 1 184 ? -9.354 -6.503 -2.177 1.00 92.06 184 LYS A O 1
ATOM 1516 N N . LEU A 1 185 ? -7.761 -5.121 -1.399 1.00 91.62 185 LEU A N 1
ATOM 1517 C CA . LEU A 1 185 ? -7.596 -5.779 -0.097 1.00 91.62 185 LEU A CA 1
ATOM 1518 C C . LEU A 1 185 ? -8.849 -5.706 0.774 1.00 91.62 185 LEU A C 1
ATOM 1520 O O . LEU A 1 185 ? -9.061 -6.624 1.561 1.00 91.62 185 LEU A O 1
ATOM 1524 N N . LYS A 1 186 ? -9.714 -4.697 0.606 1.00 91.12 186 LYS A N 1
ATOM 1525 C CA . LYS A 1 186 ? -10.986 -4.593 1.347 1.00 91.12 186 LYS A CA 1
ATOM 1526 C C . LYS A 1 186 ? -11.842 -5.857 1.253 1.00 91.12 186 LYS A C 1
ATOM 1528 O O . LYS A 1 186 ? -12.504 -6.216 2.221 1.00 91.12 186 LYS A O 1
ATOM 1533 N N . GLY A 1 187 ? -11.789 -6.567 0.122 1.00 91.62 187 GLY A N 1
ATOM 1534 C CA . GLY A 1 187 ? -12.490 -7.842 -0.071 1.00 91.62 187 GLY A CA 1
ATOM 1535 C C . GLY A 1 187 ? -11.932 -9.024 0.736 1.00 91.62 187 GLY A C 1
ATOM 1536 O O . GLY A 1 187 ? -12.533 -10.093 0.724 1.00 91.62 187 GLY A O 1
ATOM 1537 N N . TYR A 1 188 ? -10.804 -8.850 1.430 1.00 91.94 188 TYR A N 1
ATOM 1538 C CA . TYR A 1 188 ? -10.055 -9.905 2.123 1.00 91.94 188 TYR A CA 1
ATOM 1539 C C . TYR A 1 188 ? -9.869 -9.627 3.622 1.00 91.94 188 TYR A C 1
ATOM 1541 O O . TYR A 1 188 ? -9.091 -10.309 4.283 1.00 91.94 188 TYR A O 1
ATOM 1549 N N . LEU A 1 189 ? -10.584 -8.643 4.173 1.00 92.69 189 LEU A N 1
ATOM 1550 C CA . LEU A 1 189 ? -10.490 -8.263 5.588 1.00 92.69 189 LEU A CA 1
ATOM 1551 C C . LEU A 1 189 ? -11.464 -9.025 6.501 1.00 92.69 189 LEU A C 1
ATOM 1553 O O . LEU A 1 189 ? -11.502 -8.752 7.694 1.00 92.69 189 LEU A O 1
ATOM 1557 N N . GLY A 1 190 ? -12.252 -9.966 5.968 1.00 92.19 190 GLY A N 1
ATOM 1558 C CA . GLY A 1 190 ? -13.338 -10.628 6.707 1.00 92.19 190 GLY A CA 1
ATOM 1559 C C . GLY A 1 190 ? -12.905 -11.411 7.953 1.00 92.19 190 GLY A C 1
ATOM 1560 O O . GLY A 1 190 ? -13.707 -11.565 8.867 1.00 92.19 190 GLY A O 1
ATOM 1561 N N . ASP A 1 191 ? -11.647 -11.855 8.002 1.00 91.81 191 ASP A N 1
ATOM 1562 C CA . ASP A 1 191 ? -11.079 -12.598 9.136 1.00 91.81 191 ASP A CA 1
ATOM 1563 C C . ASP A 1 191 ? -10.324 -11.695 10.134 1.00 91.81 191 ASP A C 1
ATOM 1565 O O . ASP A 1 191 ? -9.741 -12.184 11.103 1.00 91.81 191 ASP A O 1
ATOM 1569 N N . ILE A 1 192 ? -10.291 -10.378 9.904 1.00 93.25 192 ILE A N 1
ATOM 1570 C CA . ILE A 1 192 ? -9.650 -9.418 10.807 1.00 93.25 192 ILE A CA 1
ATOM 1571 C C . ILE A 1 192 ? -10.652 -8.976 11.875 1.00 93.25 192 ILE A C 1
ATOM 1573 O O . ILE A 1 192 ? -11.748 -8.518 11.559 1.00 93.25 192 ILE A O 1
ATOM 1577 N N . ASP A 1 193 ? -10.264 -9.084 13.145 1.00 93.50 193 ASP A N 1
ATOM 1578 C CA . ASP A 1 193 ? -11.052 -8.595 14.277 1.00 93.50 193 ASP A CA 1
ATOM 1579 C C . ASP A 1 193 ? -10.878 -7.077 14.407 1.00 93.50 193 ASP A C 1
ATOM 1581 O O . ASP A 1 193 ? -9.953 -6.572 15.054 1.00 93.50 193 ASP A O 1
ATOM 1585 N N . THR A 1 194 ? -11.734 -6.345 13.698 1.00 93.38 194 THR A N 1
ATOM 1586 C CA . THR A 1 194 ? -11.653 -4.891 13.554 1.00 93.38 194 THR A CA 1
ATOM 1587 C C . THR A 1 194 ? -12.438 -4.133 14.621 1.00 93.38 194 THR A C 1
ATOM 1589 O O . THR A 1 194 ? -13.544 -4.524 14.992 1.00 93.38 194 THR A O 1
ATOM 1592 N N . THR A 1 195 ? -11.945 -2.961 15.025 1.00 90.44 195 THR A N 1
ATOM 1593 C CA . THR A 1 195 ? -12.755 -1.989 15.773 1.00 90.44 195 THR A CA 1
ATOM 1594 C C . THR A 1 195 ? -13.845 -1.372 14.887 1.00 90.44 195 THR A C 1
ATOM 1596 O O . THR A 1 195 ? -13.725 -1.330 13.664 1.00 90.44 195 THR A O 1
ATOM 1599 N N . GLU A 1 196 ? -14.890 -0.795 15.497 1.00 87.94 196 GLU A N 1
ATOM 1600 C CA . GLU A 1 196 ? -15.946 -0.057 14.768 1.00 87.94 196 GLU A CA 1
ATOM 1601 C C . GLU A 1 196 ? -15.414 1.114 13.927 1.00 87.94 196 GLU A C 1
ATOM 1603 O O . GLU A 1 196 ? -16.105 1.631 13.050 1.00 87.94 196 GLU A O 1
ATOM 1608 N N . ASP A 1 197 ? -14.205 1.577 14.242 1.00 85.62 197 ASP A N 1
ATOM 1609 C CA . ASP A 1 197 ? -13.548 2.693 13.582 1.00 85.62 197 ASP A CA 1
ATOM 1610 C C . ASP A 1 197 ? -12.336 2.312 12.748 1.00 85.62 197 ASP A C 1
ATOM 1612 O O . ASP A 1 197 ? -11.498 3.166 12.468 1.00 85.62 197 ASP A O 1
ATOM 1616 N N . PHE A 1 198 ? -12.262 1.043 12.360 1.00 90.94 198 PHE A N 1
ATOM 1617 C CA . PHE A 1 198 ? -11.201 0.522 11.527 1.00 90.94 198 PHE A CA 1
ATOM 1618 C C . PHE A 1 198 ? -11.067 1.284 10.207 1.00 90.94 198 PHE A C 1
ATOM 1620 O O . PHE A 1 198 ? -12.048 1.479 9.487 1.00 90.94 198 PHE A O 1
ATOM 1627 N N . ILE A 1 199 ? -9.831 1.655 9.872 1.00 90.19 199 ILE A N 1
ATOM 1628 C CA . ILE A 1 199 ? -9.481 2.227 8.572 1.00 90.19 199 ILE A CA 1
ATOM 1629 C C . ILE A 1 199 ? -8.447 1.369 7.850 1.00 90.19 199 ILE A C 1
ATOM 1631 O O . ILE A 1 199 ? -7.591 0.730 8.463 1.00 90.19 199 ILE A O 1
ATOM 1635 N N . ILE A 1 200 ? -8.488 1.413 6.523 1.00 90.94 200 ILE A N 1
ATOM 1636 C CA . ILE A 1 200 ? -7.400 0.932 5.676 1.00 90.94 200 ILE A CA 1
ATOM 1637 C C . ILE A 1 200 ? -6.980 2.052 4.735 1.00 90.94 200 ILE A C 1
ATOM 1639 O O . ILE A 1 200 ? -7.835 2.723 4.158 1.00 90.94 200 ILE A O 1
ATOM 1643 N N . ALA A 1 201 ? -5.684 2.309 4.605 1.00 90.06 201 ALA A N 1
ATOM 1644 C CA . ALA A 1 201 ? -5.208 3.398 3.760 1.00 90.06 201 ALA A CA 1
ATOM 1645 C C . ALA A 1 201 ? -3.787 3.171 3.252 1.00 90.06 201 ALA A C 1
ATOM 1647 O O . ALA A 1 201 ? -3.036 2.339 3.759 1.00 90.06 201 ALA A O 1
ATOM 1648 N N . VAL A 1 202 ? -3.428 3.950 2.238 1.00 87.88 202 VAL A N 1
ATOM 1649 C CA . VAL A 1 202 ? -2.034 4.163 1.864 1.00 87.88 202 VAL A CA 1
ATOM 1650 C C . VAL A 1 202 ? -1.420 5.180 2.825 1.00 87.88 202 VAL A C 1
ATOM 1652 O O . VAL A 1 202 ? -2.024 6.224 3.059 1.00 87.88 202 VAL A O 1
ATOM 1655 N N . SER A 1 203 ? -0.227 4.882 3.333 1.00 83.44 203 SER A N 1
ATOM 1656 C CA . SER A 1 203 ? 0.586 5.770 4.176 1.00 83.44 203 SER A CA 1
ATOM 1657 C C . SER A 1 203 ? 1.857 6.161 3.423 1.00 83.44 203 SER A C 1
ATOM 1659 O O . SER A 1 203 ? 2.427 5.327 2.722 1.00 83.44 203 SER A O 1
ATOM 1661 N N . LEU A 1 204 ? 2.306 7.410 3.554 1.00 80.88 204 LEU A N 1
ATOM 1662 C CA . LEU A 1 204 ? 3.578 7.891 2.997 1.00 80.88 204 LEU A CA 1
ATOM 1663 C C . LEU A 1 204 ? 4.327 8.709 4.047 1.00 80.88 204 LEU A C 1
ATOM 1665 O O . LEU A 1 204 ? 3.714 9.332 4.911 1.00 80.88 204 LEU A O 1
ATOM 1669 N N . HIS A 1 205 ? 5.654 8.750 3.948 1.00 75.75 205 HIS A N 1
ATOM 1670 C CA . HIS A 1 205 ? 6.466 9.634 4.780 1.00 75.75 205 HIS A CA 1
ATOM 1671 C C . HIS A 1 205 ? 6.537 11.051 4.179 1.00 75.75 205 HIS A C 1
ATOM 1673 O O . HIS A 1 205 ? 6.353 11.238 2.977 1.00 75.75 205 HIS A O 1
ATOM 1679 N N . ASP A 1 206 ? 6.764 12.051 5.035 1.00 73.38 206 ASP A N 1
ATOM 1680 C CA . ASP A 1 206 ? 7.040 13.451 4.670 1.00 73.38 206 ASP A CA 1
ATOM 1681 C C . ASP A 1 206 ? 6.027 14.131 3.724 1.00 73.38 206 ASP A C 1
ATOM 1683 O O . ASP A 1 206 ? 6.349 15.084 3.007 1.00 73.38 206 ASP A O 1
ATOM 1687 N N . ILE A 1 207 ? 4.760 13.703 3.762 1.00 77.12 207 ILE A N 1
ATOM 1688 C CA . ILE A 1 207 ? 3.670 14.348 3.020 1.00 77.12 207 ILE A CA 1
ATOM 1689 C C . ILE A 1 207 ? 2.854 15.318 3.893 1.00 77.12 207 ILE A C 1
ATOM 1691 O O . ILE A 1 207 ? 2.660 15.085 5.088 1.00 77.12 207 ILE A O 1
ATOM 1695 N N . PRO A 1 208 ? 2.318 16.415 3.320 1.00 80.00 208 PRO A N 1
ATOM 1696 C CA . PRO A 1 208 ? 1.441 17.322 4.054 1.00 80.00 208 PRO A CA 1
ATOM 1697 C C . PRO A 1 208 ? 0.149 16.644 4.521 1.00 80.00 208 PRO A C 1
ATOM 1699 O O . PRO A 1 208 ? -0.401 15.792 3.822 1.00 80.00 208 PRO A O 1
ATOM 1702 N N . ASN A 1 209 ? -0.413 17.127 5.635 1.00 77.50 209 ASN A N 1
ATOM 1703 C CA . ASN A 1 209 ? -1.673 16.616 6.188 1.00 77.50 209 ASN A CA 1
ATOM 1704 C C . ASN A 1 209 ? -2.815 16.587 5.154 1.00 77.50 209 ASN A C 1
ATOM 1706 O O . ASN A 1 209 ? -3.588 15.639 5.114 1.00 77.50 209 ASN A O 1
ATOM 1710 N N . SER A 1 210 ? -2.897 17.577 4.254 1.00 80.62 210 SER A N 1
ATOM 1711 C CA . SER A 1 210 ? -3.915 17.598 3.190 1.00 80.62 210 SER A CA 1
ATOM 1712 C C . SER A 1 210 ? -3.827 16.392 2.247 1.00 80.62 210 SER A C 1
ATOM 1714 O O . SER A 1 210 ? -4.851 15.890 1.789 1.00 80.62 210 SER A O 1
ATOM 1716 N N . THR A 1 211 ? -2.616 15.904 1.970 1.00 82.88 211 THR A N 1
ATOM 1717 C CA . THR A 1 211 ? -2.384 14.715 1.142 1.00 82.88 211 THR A CA 1
ATOM 1718 C C . THR A 1 211 ? -2.786 13.444 1.890 1.00 82.88 211 THR A C 1
ATOM 1720 O O . THR A 1 211 ? -3.447 12.591 1.301 1.00 82.88 211 THR A O 1
ATOM 1723 N N . ILE A 1 212 ? -2.486 13.357 3.192 1.00 82.88 212 ILE A N 1
ATOM 1724 C CA . ILE A 1 212 ? -2.933 12.253 4.062 1.00 82.88 212 ILE A CA 1
ATOM 1725 C C . ILE A 1 212 ? -4.464 12.164 4.056 1.00 82.88 212 ILE A C 1
ATOM 1727 O O . ILE A 1 212 ? -5.023 11.100 3.792 1.00 82.88 212 ILE A O 1
ATOM 1731 N N . MET A 1 213 ? -5.155 13.293 4.252 1.00 84.69 213 MET A N 1
ATOM 1732 C CA . MET A 1 213 ? -6.622 13.330 4.235 1.00 84.69 213 MET A CA 1
ATOM 1733 C C . MET A 1 213 ? -7.191 12.825 2.901 1.00 84.69 213 MET A C 1
ATOM 1735 O O . MET A 1 213 ? -8.110 12.009 2.896 1.00 84.69 213 MET A O 1
ATOM 1739 N N . LYS A 1 214 ? -6.606 13.201 1.758 1.00 87.19 214 LYS A N 1
ATOM 1740 C CA . LYS A 1 214 ? -7.043 12.662 0.459 1.00 87.19 214 LYS A CA 1
ATOM 1741 C C . LYS A 1 214 ? -6.866 11.145 0.348 1.00 87.19 214 LYS A C 1
ATOM 1743 O O . LYS A 1 214 ? -7.730 10.473 -0.209 1.00 87.19 214 LYS A O 1
ATOM 1748 N N . LEU A 1 215 ? -5.770 10.584 0.856 1.00 87.88 215 LEU A N 1
ATOM 1749 C CA . LEU A 1 215 ? -5.535 9.134 0.820 1.00 87.88 215 LEU A CA 1
ATOM 1750 C C . LEU A 1 215 ? -6.537 8.374 1.693 1.00 87.88 215 LEU A C 1
ATOM 1752 O O . LEU A 1 215 ? -7.060 7.337 1.271 1.00 87.88 215 LEU A O 1
ATOM 1756 N N . LEU A 1 216 ? -6.851 8.924 2.870 1.00 88.00 216 LEU A N 1
ATOM 1757 C CA . LEU A 1 216 ? -7.905 8.415 3.743 1.00 88.00 216 LEU A CA 1
ATOM 1758 C C . LEU A 1 216 ? -9.260 8.429 3.030 1.00 88.00 216 LEU A C 1
ATOM 1760 O O . LEU A 1 216 ? -9.943 7.406 3.036 1.00 88.00 216 LEU A O 1
ATOM 1764 N N . GLU A 1 217 ? -9.607 9.537 2.366 1.00 88.62 217 GLU A N 1
ATOM 1765 C CA . GLU A 1 217 ? -10.852 9.703 1.603 1.00 88.62 217 GLU A CA 1
ATOM 1766 C C . GLU A 1 217 ? -10.991 8.686 0.468 1.00 88.62 217 GLU A C 1
ATOM 1768 O O . GLU A 1 217 ? -12.045 8.076 0.305 1.00 88.62 217 GLU A O 1
ATOM 1773 N N . LYS A 1 218 ? -9.923 8.449 -0.305 1.00 87.06 218 LYS A N 1
ATOM 1774 C CA . LYS A 1 218 ? -9.947 7.449 -1.387 1.00 87.06 218 LYS A CA 1
ATOM 1775 C C . LYS A 1 218 ? -10.140 6.030 -0.865 1.00 87.06 218 LYS A C 1
ATOM 1777 O O . LYS A 1 218 ? -10.671 5.185 -1.582 1.00 87.06 218 LYS A O 1
ATOM 1782 N N . SER A 1 219 ? -9.689 5.765 0.357 1.00 85.56 219 SER A N 1
ATOM 1783 C CA . SER A 1 219 ? -9.592 4.410 0.891 1.00 85.56 219 SER A CA 1
ATOM 1784 C C . SER A 1 219 ? -10.709 4.070 1.876 1.00 85.56 219 SER A C 1
ATOM 1786 O O . SER A 1 219 ? -10.902 2.895 2.164 1.00 85.56 219 SER A O 1
ATOM 1788 N N . ASN A 1 220 ? -11.498 5.033 2.359 1.00 88.94 220 ASN A N 1
ATOM 1789 C CA . ASN A 1 220 ? -12.491 4.797 3.411 1.00 88.94 220 ASN A CA 1
ATOM 1790 C C . ASN A 1 220 ? -13.811 5.539 3.147 1.00 88.94 220 ASN A C 1
ATOM 1792 O O . ASN A 1 220 ? -13.811 6.594 2.516 1.00 88.94 220 ASN A O 1
ATOM 1796 N N . PRO A 1 221 ? -14.953 5.037 3.656 1.00 88.88 221 PRO A N 1
ATOM 1797 C CA . PRO A 1 221 ? -16.223 5.748 3.548 1.00 88.88 221 PRO A CA 1
ATOM 1798 C C . PRO A 1 221 ? -16.167 7.129 4.215 1.00 88.88 221 PRO A C 1
ATOM 1800 O O . PRO A 1 221 ? -15.772 7.246 5.375 1.00 88.88 221 PRO A O 1
ATOM 1803 N N . ILE A 1 222 ? -16.654 8.165 3.529 1.00 86.00 222 ILE A N 1
ATOM 1804 C CA . ILE A 1 222 ? -16.652 9.544 4.046 1.00 86.00 222 ILE A CA 1
ATOM 1805 C C . ILE A 1 222 ? -17.369 9.679 5.400 1.00 86.00 222 ILE A C 1
ATOM 1807 O O . ILE A 1 222 ? -16.919 10.405 6.282 1.00 86.00 222 ILE A O 1
ATOM 1811 N N . GLU A 1 223 ? -18.442 8.915 5.612 1.00 87.62 223 GLU A N 1
ATOM 1812 C CA . GLU A 1 223 ? -19.208 8.909 6.864 1.00 87.62 223 GLU A CA 1
ATOM 1813 C C . GLU A 1 223 ? -18.423 8.328 8.048 1.00 87.62 223 GLU A C 1
ATOM 1815 O O . GLU A 1 223 ? -18.652 8.712 9.197 1.00 87.62 223 GLU A O 1
ATOM 1820 N N . LEU A 1 224 ? -17.481 7.417 7.784 1.00 87.44 224 LEU A N 1
ATOM 1821 C CA . LEU A 1 224 ? -16.539 6.950 8.796 1.00 87.44 224 LEU A CA 1
ATOM 1822 C C . LEU A 1 224 ? -15.547 8.068 9.136 1.00 87.44 224 LEU A C 1
ATOM 1824 O O . LEU A 1 224 ? -15.334 8.359 10.311 1.00 87.44 224 LEU A O 1
ATOM 1828 N N . LEU A 1 225 ? -15.002 8.740 8.119 1.00 85.75 225 LEU A N 1
ATOM 1829 C CA . LEU A 1 225 ? -14.004 9.796 8.296 1.00 85.75 225 LEU A CA 1
ATOM 1830 C C . LEU A 1 225 ? -14.569 11.022 9.027 1.00 85.75 225 LEU A C 1
ATOM 1832 O O . LEU A 1 225 ? -13.953 11.489 9.981 1.00 85.75 225 LEU A O 1
ATOM 1836 N N . LYS A 1 226 ? -15.786 11.471 8.690 1.00 83.50 226 LYS A N 1
ATOM 1837 C CA . LYS A 1 226 ? -16.514 12.563 9.377 1.00 83.50 226 LYS A CA 1
ATOM 1838 C C . LYS A 1 226 ? -16.642 12.364 10.887 1.00 83.50 226 LYS A C 1
ATOM 1840 O O . LYS A 1 226 ? -16.614 13.323 11.657 1.00 83.50 226 LYS A O 1
ATOM 1845 N N . LYS A 1 227 ? -16.801 11.112 11.327 1.00 80.00 227 LYS A N 1
ATOM 1846 C CA . LYS A 1 227 ? -16.920 10.768 12.752 1.00 80.00 227 LYS A CA 1
ATOM 1847 C C . LYS A 1 227 ? -15.583 10.831 13.490 1.00 80.00 227 LYS A C 1
ATOM 1849 O O . LYS A 1 227 ? -15.588 10.835 14.719 1.00 80.00 227 LYS A O 1
ATOM 1854 N N . LYS A 1 228 ? -14.460 10.810 12.769 1.00 74.31 228 LYS A N 1
ATOM 1855 C CA . LYS A 1 228 ? -13.130 10.525 13.326 1.00 74.31 228 LYS A CA 1
ATOM 1856 C C . LYS A 1 228 ? -12.145 11.668 13.163 1.00 74.31 228 LYS A C 1
ATOM 1858 O O . LYS A 1 228 ? -11.345 11.896 14.061 1.00 74.31 228 LYS A O 1
ATOM 1863 N N . PHE A 1 229 ? -12.256 12.405 12.072 1.00 75.38 229 PHE A N 1
ATOM 1864 C CA . PHE A 1 229 ? -11.338 13.464 11.694 1.00 75.38 229 PHE A CA 1
ATOM 1865 C C . PHE A 1 229 ? -12.122 14.768 11.563 1.00 75.38 229 PHE A C 1
ATOM 1867 O O . PHE A 1 229 ? -13.154 14.828 10.886 1.00 75.38 229 PHE A O 1
ATOM 1874 N N . ILE A 1 230 ? -11.664 15.814 12.255 1.00 74.19 230 ILE A N 1
ATOM 1875 C CA . ILE A 1 230 ? -12.351 17.111 12.264 1.00 74.19 230 ILE A CA 1
ATOM 1876 C C . ILE A 1 230 ? -12.341 17.749 10.872 1.00 74.19 230 ILE A C 1
ATOM 1878 O O . ILE A 1 230 ? -13.303 18.405 10.487 1.00 74.19 230 ILE A O 1
ATOM 1882 N N . GLU A 1 231 ? -11.301 17.452 10.100 1.00 76.56 231 GLU A N 1
ATOM 1883 C CA . GLU A 1 231 ? -11.045 17.898 8.737 1.00 76.56 231 GLU A CA 1
ATOM 1884 C C . GLU A 1 231 ? -12.139 17.483 7.744 1.00 76.56 231 GLU A C 1
ATOM 1886 O O . GLU A 1 231 ? -12.296 18.127 6.710 1.00 76.56 231 GLU A O 1
ATOM 1891 N N . PHE A 1 232 ? -12.922 16.445 8.054 1.00 74.69 232 PHE A N 1
ATOM 1892 C CA . PHE A 1 232 ? -13.972 15.936 7.168 1.00 74.69 232 PHE A CA 1
ATOM 1893 C C . PHE A 1 232 ? -15.381 16.395 7.543 1.00 74.69 232 PHE A C 1
ATOM 1895 O O . PHE A 1 232 ? -16.311 16.148 6.776 1.00 74.69 232 PHE A O 1
ATOM 1902 N N . LYS A 1 233 ? -15.573 17.051 8.698 1.00 73.12 233 LYS A N 1
ATOM 1903 C CA . LYS A 1 233 ? -16.916 17.362 9.227 1.00 73.12 233 LYS A CA 1
ATOM 1904 C C . LYS A 1 233 ? -17.765 18.228 8.292 1.00 73.12 233 LYS A C 1
ATOM 1906 O O . LYS A 1 233 ? -18.983 18.078 8.297 1.00 73.12 233 LYS A O 1
ATOM 1911 N N . ASP A 1 234 ? -17.125 19.057 7.471 1.00 71.44 234 ASP A N 1
ATOM 1912 C CA . ASP A 1 234 ? -17.790 20.021 6.587 1.00 71.44 234 ASP A CA 1
ATOM 1913 C C . ASP A 1 234 ? -17.869 19.563 5.115 1.00 71.44 234 ASP A C 1
ATOM 1915 O O . ASP A 1 234 ? -18.298 20.327 4.250 1.00 71.44 234 ASP A O 1
ATOM 1919 N N . ILE A 1 235 ? -17.463 18.325 4.802 1.00 67.38 235 ILE A N 1
ATOM 1920 C CA . ILE A 1 235 ? -17.508 17.786 3.433 1.00 67.38 235 ILE A CA 1
ATOM 1921 C C . ILE A 1 235 ? -18.922 17.258 3.140 1.00 67.38 235 ILE A C 1
ATOM 1923 O O . ILE A 1 235 ? -19.375 16.304 3.772 1.00 67.38 235 ILE A O 1
ATOM 1927 N N . GLY A 1 236 ? -19.631 17.915 2.215 1.00 51.09 236 GLY A N 1
ATOM 1928 C CA . GLY A 1 236 ? -21.028 17.639 1.838 1.00 51.09 236 GLY A CA 1
ATOM 1929 C C . GLY A 1 236 ? -21.201 16.419 0.951 1.00 51.09 236 GLY A C 1
ATOM 1930 O O . GLY A 1 236 ? -20.625 16.431 -0.157 1.00 51.09 236 GLY A O 1
#

Mean predicted aligned error: 9.11 Å

Organism: NCBI:txid1478221

pLDDT: mean 75.87, std 12.56, range [45.81, 93.5]

Radius of gyration: 19.12 Å; Cα contacts (8 Å, |Δi|>4): 345; chains: 1; bounding box: 47×38×58 Å

Nearest PDB structures (foldseek):
  2o2v-assembly1_A  TM=3.267E-01  e=8.298E+00  Homo sapiens
  6d3g-assembly4_D  TM=3.042E-01  e=6.179E+00  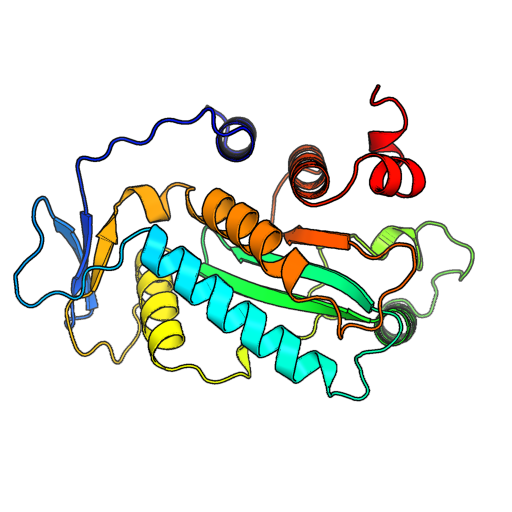Citrobacter freundii
  7exp-assembly1_A  TM=2.374E-01  e=4.602E+00  Danio rerio

Solvent-accessible surface area (backbone atoms only — not comparable to full-atom values): 13594 Å² total; per-residue (Å²): 130,55,71,68,62,46,53,52,30,47,77,68,68,70,64,83,78,79,92,73,46,31,35,31,42,38,53,89,62,43,83,42,82,37,85,72,86,58,96,76,41,49,74,45,48,71,68,53,52,35,48,48,51,36,53,50,51,51,51,44,51,58,55,47,42,74,41,91,68,46,40,50,26,38,34,38,31,42,31,45,36,80,55,63,40,43,76,36,45,28,47,31,28,49,68,61,39,54,53,49,45,46,69,77,42,72,82,56,52,88,84,39,64,72,47,62,69,56,46,67,82,50,82,88,58,74,90,58,52,49,68,50,81,83,68,82,52,70,70,54,48,52,50,41,44,51,47,20,28,72,55,30,96,61,69,63,93,78,57,90,48,29,37,32,33,51,43,56,50,72,78,54,44,54,60,53,37,43,50,52,30,51,60,60,48,63,82,69,47,85,66,51,40,58,36,101,74,48,46,46,27,55,38,65,76,98,63,57,68,72,56,52,52,51,36,42,53,77,51,39,62,64,75,61,43,37,76,75,37,80,90,39,60,84,68,130

Sequence (236 aa):
MSYTKFLESVIDKQFKFDDSKYIMYTKEKQILEVESISDNAKYISMVDYENMIFESARDVISKFSKTSDNNNVYGIFLFIDIEGSCNGLTFCNLDYYKKRVMEVYPNLDKNDEYSIIGVKYNEGDSKFRYYGEDFNNEDLLEASNAYYAISNEHPITNVTKDIVFDKNLFESRLVTVGINVVEKLKGYLGDIDTTEDFIIAVSLHDIPNSTIMKLLEKSNPIELLKKKFIEFKDIG

Secondary structure (DSSP, 8-state):
--HHHHHHHHHTT-PPP--S-EEEE-TTS-EEEESS--TTSEEE-HHHHHHHHHHHHHHHHHHHTTSTT-SSEEEEEEEE-TTT--EEEEEEEHHHHHHHHHHH-TTS-TT-IIIIITTTT-TT-GGG-EEGGGG--HHHHHHHHHHHHHHSS---S---S-EEEETHIIIIIHHHHHHHHHHHHGGG-TTS-EEEEEEEEEE-SS--HHHHHHHHHHHS-HHHHHTT-GGGTT--